Protein AF-A0A0C3NDZ6-F1 (afdb_monomer_lite)

Sequence (268 aa):
MSGFLKIDSAYNHGHWLLVDGVEVQLLECISQKIALGDYGNWDHDNERFRRDGNIFEDIPSLPDQLGIDTENSAHRPVERMISDVNGTDDVVKTFTGLSTIPALVLRRPIGLSLPNSLQLVQLLKTLSTRLADKYLVTTIVLCSAFSTTDSSSERAEKNKPAESRPSGTQSPSTKSRNIAVLYGIAQPQVWRRDTADNERKESFEEIREQFHALLNSVRFPGNHSTAGKSGAEAKKFFSDVFGVEYLRSYVRPPWLLECLTCLPRIEH

Radius of gyration: 27.07 Å; chains: 1; bounding box: 65×47×91 Å

Organism: NCBI:txid870435

pLDDT: mean 81.51, std 15.26, range [37.41, 97.88]

Secondary structure (DSSP, 8-state):
---EEEP--TT--PEEEEETTEEEEEEE-SSS---TTEEEEEETTTTEEEEEEETTTSGGGS-GGG---TT-GGGSPEEE-EE-TT--SSEEE-EESSTTSPPEEEES-EEEE----HHHHHHHHHHTTTSTT-EEEEEEEEESEEEE--TTGGGTGGG-------------------EEEEEEEEEEGGG--S-S-HHHHHHHHHHHHHHHHHHHHHH-TT-TTTTHHHHHHHHHHHHHHH-HHHHHHH--SHHHHHHHHTS-----

Foldseek 3Di:
DCQWDFDPLVVQQWWWWQWQHHIDTWHWPPDDPDDAQFKADQDNVVRDGDTPGGLLVCPVVDDCVLVQDSPDPLFFWDKIQIAHPVRDQQWHWTDTPDPVFFIKIFGRKIKTFGHPDPSVVSSCLSCQVVRAPMKGFGMWIWGLDMDTPPPPPVPPPPDDDDDDDDDDDDDDPDPRDTDTTIIGITDRPSNYPCPCVVVVVVVVVVLVQLVVLCVVCLPPVDPPPPSPVSNVVSLVVCCVPPNPVRVVVPDPDPVVVVSNVPDPPPDD

Structure (mmCIF, N/CA/C/O backbone):
data_AF-A0A0C3NDZ6-F1
#
_entry.id   AF-A0A0C3NDZ6-F1
#
loop_
_atom_site.group_PDB
_atom_site.id
_atom_site.type_symbol
_atom_site.label_atom_id
_atom_site.label_alt_id
_atom_site.label_comp_id
_atom_site.label_asym_id
_atom_site.label_entity_id
_atom_site.label_seq_id
_atom_site.pdbx_PDB_ins_code
_atom_site.Cartn_x
_atom_site.Cartn_y
_atom_site.Cartn_z
_atom_site.occupancy
_atom_site.B_iso_or_equiv
_atom_site.auth_seq_id
_atom_site.auth_comp_id
_atom_site.auth_asym_id
_atom_site.auth_atom_id
_atom_site.pdbx_PDB_model_num
ATOM 1 N N . MET A 1 1 ? -2.225 10.157 7.426 1.00 37.41 1 MET A N 1
ATOM 2 C CA . MET A 1 1 ? -2.743 8.826 7.817 1.00 37.41 1 MET A CA 1
ATOM 3 C C . MET A 1 1 ? -1.805 7.763 7.261 1.00 37.41 1 MET A C 1
ATOM 5 O O . MET A 1 1 ? -1.949 7.373 6.114 1.00 37.41 1 MET A O 1
ATOM 9 N N . SER A 1 2 ? -0.813 7.350 8.049 1.00 43.97 2 SER A N 1
ATOM 10 C CA . SER A 1 2 ? 0.179 6.320 7.707 1.00 43.97 2 SER A CA 1
ATOM 11 C C . SER A 1 2 ? -0.152 5.020 8.453 1.00 43.97 2 SER A C 1
ATOM 13 O O . SER A 1 2 ? 0.568 4.594 9.350 1.00 43.97 2 SER A O 1
ATOM 15 N N . GLY A 1 3 ? -1.313 4.435 8.143 1.00 53.00 3 GLY A N 1
ATOM 16 C CA . GLY A 1 3 ? -1.814 3.216 8.795 1.00 53.00 3 GLY A CA 1
ATOM 17 C C . GLY A 1 3 ? -1.292 1.908 8.191 1.00 53.00 3 GLY A C 1
ATOM 18 O O . GLY A 1 3 ? -1.809 0.844 8.508 1.00 53.00 3 GLY A O 1
ATOM 19 N N . PHE A 1 4 ? -0.312 1.971 7.296 1.00 59.22 4 PHE A N 1
ATOM 20 C CA . PHE A 1 4 ? 0.281 0.806 6.653 1.00 59.22 4 PHE A CA 1
ATOM 21 C C . PHE A 1 4 ? 1.689 0.629 7.202 1.00 59.22 4 PHE A C 1
ATOM 23 O O . PHE A 1 4 ? 2.503 1.542 7.070 1.00 59.22 4 PHE A O 1
ATOM 30 N N . LEU A 1 5 ? 1.979 -0.519 7.823 1.00 54.47 5 LEU A N 1
ATOM 31 C CA . LEU A 1 5 ? 3.376 -0.857 8.066 1.00 54.47 5 LEU A CA 1
ATOM 32 C C . LEU A 1 5 ? 3.983 -1.297 6.740 1.00 54.47 5 LEU A C 1
ATOM 34 O O . LEU A 1 5 ? 3.459 -2.187 6.059 1.00 54.47 5 LEU A O 1
ATOM 38 N N . LYS A 1 6 ? 5.061 -0.610 6.379 1.00 67.19 6 LYS A N 1
ATOM 39 C CA . LYS A 1 6 ? 5.914 -0.971 5.258 1.00 67.19 6 LYS A CA 1
ATOM 40 C C . LYS A 1 6 ? 6.700 -2.216 5.666 1.00 67.19 6 LYS A C 1
ATOM 42 O O . LYS A 1 6 ? 7.043 -2.370 6.835 1.00 67.19 6 LYS A O 1
ATOM 47 N N . ILE A 1 7 ? 6.919 -3.127 4.726 1.00 68.38 7 ILE A N 1
ATOM 48 C CA . ILE A 1 7 ? 7.800 -4.265 4.979 1.00 68.38 7 ILE A CA 1
ATOM 49 C C . ILE A 1 7 ? 9.224 -3.732 5.006 1.00 68.38 7 ILE A C 1
ATOM 51 O O . ILE A 1 7 ? 9.712 -3.247 3.986 1.00 68.38 7 ILE A O 1
ATOM 55 N N . ASP A 1 8 ? 9.881 -3.863 6.150 1.00 62.91 8 ASP A N 1
ATOM 56 C CA . ASP A 1 8 ? 11.330 -3.751 6.227 1.00 62.91 8 ASP A CA 1
ATOM 57 C C . ASP A 1 8 ? 11.905 -5.044 5.628 1.00 62.91 8 ASP A C 1
ATOM 59 O O . ASP A 1 8 ? 12.058 -6.057 6.312 1.00 62.91 8 ASP A O 1
ATOM 63 N N . SER A 1 9 ? 12.133 -5.066 4.307 1.00 63.16 9 SER A N 1
ATOM 64 C CA . SER A 1 9 ? 12.909 -6.154 3.699 1.00 63.16 9 SER A CA 1
ATOM 65 C C . SER A 1 9 ? 14.318 -6.065 4.277 1.00 63.16 9 SER A C 1
ATOM 67 O O . SER A 1 9 ? 15.011 -5.063 4.091 1.00 63.16 9 SER A O 1
ATOM 69 N N . ALA A 1 10 ? 14.742 -7.124 4.969 1.00 59.47 10 ALA A N 1
ATOM 70 C CA . ALA A 1 10 ? 16.073 -7.228 5.562 1.00 59.47 10 ALA A CA 1
ATOM 71 C C . ALA A 1 10 ? 17.206 -7.067 4.529 1.00 59.47 10 ALA A C 1
ATOM 73 O O . ALA A 1 10 ? 18.344 -6.787 4.903 1.00 59.47 10 ALA A O 1
ATOM 74 N N . TYR A 1 11 ? 16.897 -7.205 3.238 1.00 63.06 11 TYR A N 1
ATOM 75 C CA . TYR A 1 11 ? 17.878 -7.239 2.164 1.00 63.06 11 TYR A CA 1
ATOM 76 C C . TYR A 1 11 ? 17.773 -6.082 1.167 1.00 63.06 11 TYR A C 1
ATOM 78 O O . TYR A 1 11 ? 18.459 -6.097 0.150 1.00 63.06 11 TYR A O 1
ATOM 86 N N . ASN A 1 12 ? 17.007 -5.020 1.458 1.00 65.62 12 ASN A N 1
ATOM 87 C CA . ASN A 1 12 ? 16.991 -3.787 0.652 1.00 65.62 12 ASN A CA 1
ATOM 88 C C . ASN A 1 12 ? 16.814 -4.023 -0.867 1.00 65.62 12 ASN A C 1
ATOM 90 O O . ASN A 1 12 ? 17.280 -3.221 -1.679 1.00 65.62 12 ASN A O 1
ATOM 94 N N . HIS A 1 13 ? 16.111 -5.087 -1.270 1.00 82.12 13 HIS A N 1
ATOM 95 C CA . HIS A 1 13 ? 15.927 -5.449 -2.681 1.00 82.12 13 HIS A CA 1
ATOM 96 C C . HIS A 1 13 ? 14.869 -4.609 -3.416 1.00 82.12 13 HIS A C 1
ATOM 98 O O . HIS A 1 13 ? 14.402 -4.965 -4.494 1.00 82.12 13 HIS A O 1
ATOM 104 N N . GLY A 1 14 ? 14.478 -3.479 -2.832 1.00 91.00 14 GLY A N 1
ATOM 105 C CA . GLY A 1 14 ? 13.500 -2.577 -3.413 1.00 91.00 14 GLY A CA 1
ATOM 106 C C . GLY A 1 14 ? 14.114 -1.505 -4.310 1.00 91.00 14 GLY A C 1
ATOM 107 O O . GLY A 1 14 ? 15.206 -0.990 -4.064 1.00 91.00 14 GLY A O 1
ATOM 108 N N . HIS A 1 15 ? 13.334 -1.120 -5.309 1.00 93.62 15 HIS A N 1
ATOM 109 C CA . HIS A 1 15 ? 13.543 0.039 -6.155 1.00 93.62 15 HIS A CA 1
ATOM 110 C C . HIS A 1 15 ? 12.852 1.242 -5.539 1.00 93.62 15 HIS A C 1
ATOM 112 O O . HIS A 1 15 ? 11.651 1.216 -5.264 1.00 93.62 15 HIS A O 1
ATOM 118 N N . TRP A 1 16 ? 13.602 2.308 -5.342 1.00 94.25 16 TRP A N 1
ATOM 119 C CA . TRP A 1 16 ? 13.069 3.553 -4.837 1.00 94.25 16 TRP A CA 1
ATOM 120 C C . TRP A 1 16 ? 12.749 4.515 -5.981 1.00 94.25 16 TRP A C 1
ATOM 122 O O . TRP A 1 16 ? 13.472 4.589 -6.983 1.00 94.25 16 TRP A O 1
ATOM 132 N N . LEU A 1 17 ? 11.637 5.231 -5.827 1.00 95.38 17 LEU A N 1
ATOM 133 C CA . LEU A 1 17 ? 11.140 6.252 -6.748 1.00 95.38 17 LEU A CA 1
ATOM 134 C C . LEU A 1 17 ? 10.201 7.219 -6.019 1.00 95.38 17 LEU A C 1
ATOM 136 O O . LEU A 1 17 ? 9.820 6.971 -4.873 1.00 95.38 17 LEU A O 1
ATOM 140 N N . LEU A 1 18 ? 9.814 8.312 -6.678 1.00 95.88 18 LEU A N 1
ATOM 141 C CA . LEU A 1 18 ? 8.835 9.251 -6.141 1.00 95.88 18 LEU A CA 1
ATOM 142 C C . LEU A 1 18 ? 7.430 8.898 -6.653 1.00 95.88 18 LEU A C 1
ATOM 144 O O . LEU A 1 18 ? 7.199 8.835 -7.860 1.00 95.88 18 LEU A O 1
ATOM 148 N N . VAL A 1 19 ? 6.489 8.692 -5.732 1.00 95.56 19 VAL A N 1
ATOM 149 C CA . VAL A 1 19 ? 5.049 8.563 -6.000 1.00 95.56 19 VAL A CA 1
ATOM 150 C C . VAL A 1 19 ? 4.375 9.830 -5.491 1.00 95.56 19 VAL A C 1
ATOM 152 O O . VAL A 1 19 ? 4.388 10.089 -4.289 1.00 95.56 19 VAL A O 1
ATOM 155 N N . ASP A 1 20 ? 3.827 10.644 -6.391 1.00 95.81 20 ASP A N 1
ATOM 156 C CA . ASP A 1 20 ? 3.308 11.987 -6.082 1.00 95.81 20 ASP A CA 1
ATOM 157 C C . ASP A 1 20 ? 4.325 12.861 -5.310 1.00 95.81 20 ASP A C 1
ATOM 159 O O . ASP A 1 20 ? 3.979 13.588 -4.379 1.00 95.81 20 ASP A O 1
ATOM 163 N N . GLY A 1 21 ? 5.611 12.754 -5.662 1.00 94.62 21 GLY A N 1
ATOM 164 C CA . GLY A 1 21 ? 6.701 13.477 -4.993 1.00 94.62 21 GLY A CA 1
ATOM 165 C C . GLY A 1 21 ? 7.147 12.885 -3.650 1.00 94.62 21 GLY A C 1
ATOM 166 O O . GLY A 1 21 ? 8.061 13.424 -3.030 1.00 94.62 21 GLY A O 1
ATOM 167 N N . VAL A 1 22 ? 6.546 11.780 -3.198 1.00 94.62 22 VAL A N 1
ATOM 168 C CA . VAL A 1 22 ? 6.932 11.078 -1.966 1.00 94.62 22 VAL A CA 1
ATOM 169 C C . VAL A 1 22 ? 7.813 9.885 -2.301 1.00 94.62 22 VAL A C 1
ATOM 171 O O . VAL A 1 22 ? 7.452 9.053 -3.127 1.00 94.62 22 VAL A O 1
ATOM 174 N N . GLU A 1 23 ? 8.952 9.768 -1.630 1.00 94.00 23 GLU A N 1
ATOM 175 C CA . GLU A 1 23 ? 9.864 8.641 -1.798 1.00 94.00 23 GLU A CA 1
ATOM 176 C C . GLU A 1 23 ? 9.247 7.330 -1.280 1.00 94.00 23 GLU A C 1
ATOM 178 O O . GLU A 1 23 ? 8.901 7.184 -0.104 1.00 94.00 23 GLU A O 1
ATOM 183 N N . VAL A 1 24 ? 9.102 6.353 -2.175 1.00 93.50 24 VAL A N 1
ATOM 184 C CA . VAL A 1 24 ? 8.530 5.035 -1.889 1.00 93.50 24 VAL A CA 1
ATOM 185 C C . VAL A 1 24 ? 9.468 3.955 -2.412 1.00 93.50 24 VAL A C 1
ATOM 187 O O . VAL A 1 24 ? 10.045 4.074 -3.488 1.00 93.50 24 VAL A O 1
ATOM 190 N N . GLN A 1 25 ? 9.586 2.876 -1.640 1.00 94.06 25 GLN A N 1
ATOM 191 C CA . GLN A 1 25 ? 10.306 1.673 -2.043 1.00 94.06 25 GLN A CA 1
ATOM 192 C C . GLN A 1 25 ? 9.291 0.669 -2.577 1.00 94.06 25 GLN A C 1
ATOM 194 O O . GLN A 1 25 ? 8.300 0.388 -1.897 1.00 94.06 25 GLN A O 1
ATOM 199 N N . LEU A 1 26 ? 9.538 0.143 -3.770 1.00 94.75 26 LEU A N 1
ATOM 200 C CA . LEU A 1 26 ? 8.693 -0.824 -4.459 1.00 94.75 26 LEU A CA 1
ATOM 201 C C . LEU A 1 26 ? 9.512 -2.055 -4.855 1.00 94.75 26 LEU A C 1
ATOM 203 O O . LEU A 1 26 ? 10.720 -1.982 -5.057 1.00 94.75 26 LEU A O 1
ATOM 207 N N . LEU A 1 27 ? 8.845 -3.193 -4.962 1.00 93.88 27 LEU A N 1
ATOM 208 C CA . LEU A 1 27 ? 9.431 -4.493 -5.270 1.00 93.88 27 LEU A CA 1
ATOM 209 C C . LEU A 1 27 ? 9.274 -4.813 -6.756 1.00 93.88 27 LEU A C 1
ATOM 211 O O . LEU A 1 27 ? 8.289 -4.405 -7.366 1.00 93.88 27 LEU A O 1
ATOM 215 N N . GLU A 1 28 ? 10.211 -5.562 -7.334 1.00 93.38 28 GLU A N 1
ATOM 216 C CA . GLU A 1 28 ? 10.164 -5.961 -8.744 1.00 93.38 28 GLU A CA 1
ATOM 217 C C . GLU A 1 28 ? 9.223 -7.154 -8.999 1.00 93.38 28 GLU A C 1
ATOM 219 O O . GLU A 1 28 ? 9.217 -8.154 -8.275 1.00 93.38 28 GLU A O 1
ATOM 224 N N . CYS A 1 29 ? 8.435 -7.082 -10.075 1.00 91.19 29 CYS A N 1
ATOM 225 C CA . CYS A 1 29 ? 7.564 -8.153 -10.561 1.00 91.19 29 CYS A CA 1
ATOM 226 C C . CYS A 1 29 ? 8.361 -9.220 -11.342 1.00 91.19 29 CYS A C 1
ATOM 228 O O . CYS A 1 29 ? 8.288 -9.289 -12.566 1.00 91.19 29 CYS A O 1
ATOM 230 N N . ILE A 1 30 ? 9.112 -10.084 -10.653 1.00 79.12 30 ILE A N 1
ATOM 231 C CA . ILE A 1 30 ? 10.076 -10.994 -11.312 1.00 79.12 30 ILE A CA 1
ATOM 232 C C . ILE A 1 30 ? 9.409 -12.175 -12.054 1.00 79.12 30 ILE A C 1
ATOM 234 O O . ILE A 1 30 ? 9.983 -12.722 -12.994 1.00 79.12 30 ILE A O 1
ATOM 238 N N . SER A 1 31 ? 8.216 -12.630 -11.648 1.00 72.12 31 SER A N 1
ATOM 239 C CA . SER A 1 31 ? 7.661 -13.890 -12.198 1.00 72.12 31 SER A CA 1
ATOM 240 C C . SER A 1 31 ? 6.144 -14.063 -12.159 1.00 72.12 31 SER A C 1
ATOM 242 O O . SER A 1 31 ? 5.608 -14.868 -12.923 1.00 72.12 31 SER A O 1
ATOM 244 N N . GLN A 1 32 ? 5.428 -13.323 -11.312 1.00 80.00 32 GLN A N 1
ATOM 245 C CA . GLN A 1 32 ? 3.982 -13.464 -11.168 1.00 80.00 32 GLN A CA 1
ATOM 246 C C . GLN A 1 32 ? 3.262 -12.241 -11.734 1.00 80.00 32 GLN A C 1
ATOM 248 O O . GLN A 1 32 ? 3.736 -11.112 -11.623 1.00 80.00 32 GLN A O 1
ATOM 253 N N . LYS A 1 33 ? 2.091 -12.470 -12.337 1.00 91.06 33 LYS A N 1
ATOM 254 C CA . LYS A 1 33 ? 1.165 -11.389 -12.684 1.00 91.06 33 LYS A CA 1
ATOM 255 C C . LYS A 1 33 ? 0.571 -10.850 -11.387 1.00 91.06 33 LYS A C 1
ATOM 257 O O . LYS A 1 33 ? -0.432 -11.377 -10.920 1.00 91.06 33 LYS A O 1
ATOM 262 N N . ILE A 1 34 ? 1.241 -9.861 -10.809 1.00 95.25 34 ILE A N 1
ATOM 263 C CA . ILE A 1 34 ? 0.751 -9.124 -9.652 1.00 95.25 34 ILE A CA 1
ATOM 264 C C . ILE A 1 34 ? -0.216 -8.046 -10.133 1.00 95.25 34 ILE A C 1
ATOM 266 O O . ILE A 1 34 ? 0.089 -7.287 -11.057 1.00 95.25 34 ILE A O 1
ATOM 270 N N . ALA A 1 35 ? -1.384 -7.997 -9.510 1.00 96.44 35 ALA A N 1
ATOM 271 C CA . ALA A 1 35 ? -2.407 -6.996 -9.737 1.00 96.44 35 ALA A CA 1
ATOM 272 C C . ALA A 1 35 ? -2.654 -6.174 -8.468 1.00 96.44 35 ALA A C 1
ATOM 274 O O . ALA A 1 35 ? -2.415 -6.608 -7.341 1.00 96.44 35 ALA A O 1
ATOM 275 N N . LEU A 1 36 ? -3.163 -4.959 -8.661 1.00 96.75 36 LEU A N 1
ATOM 276 C CA . LEU A 1 36 ? -3.591 -4.118 -7.554 1.00 96.75 36 LEU A CA 1
ATOM 277 C C . LEU A 1 36 ? -4.721 -4.812 -6.776 1.00 96.75 36 LEU A C 1
ATOM 279 O O . LEU A 1 36 ? -5.661 -5.332 -7.377 1.00 96.75 36 LEU A O 1
ATOM 283 N N . GLY A 1 37 ? -4.634 -4.806 -5.447 1.00 97.06 37 GLY A N 1
ATOM 284 C CA . GLY A 1 37 ? -5.597 -5.489 -4.583 1.00 97.06 37 GLY A CA 1
ATOM 285 C C . GLY A 1 37 ? -5.332 -6.984 -4.383 1.00 97.06 37 GLY A C 1
ATOM 286 O O . GLY A 1 37 ? -6.069 -7.618 -3.627 1.00 97.06 37 GLY A O 1
ATOM 287 N N . ASP A 1 38 ? -4.295 -7.554 -5.006 1.00 97.88 38 ASP A N 1
ATOM 288 C CA . ASP A 1 38 ? -3.873 -8.920 -4.695 1.00 97.88 38 ASP A CA 1
ATOM 289 C C . ASP A 1 38 ? -3.473 -9.022 -3.222 1.00 97.88 38 ASP A C 1
ATOM 291 O O . ASP A 1 38 ? -2.789 -8.145 -2.692 1.00 97.88 38 ASP A O 1
ATOM 295 N N . TYR A 1 39 ? -3.865 -10.105 -2.560 1.00 97.81 39 TYR A N 1
ATOM 296 C CA . TYR A 1 39 ? -3.429 -10.416 -1.204 1.00 97.81 39 TYR A CA 1
ATOM 297 C C . TYR A 1 39 ? -2.768 -11.789 -1.140 1.00 97.81 39 TYR A C 1
ATOM 299 O O . TYR A 1 39 ? -2.969 -12.640 -2.010 1.00 97.81 39 TYR A O 1
ATOM 307 N N . GLY A 1 40 ? -1.949 -12.002 -0.115 1.00 96.75 40 GLY A N 1
ATOM 308 C CA . GLY A 1 40 ? -1.158 -13.218 -0.010 1.00 96.75 40 GLY A CA 1
ATOM 309 C C . GLY A 1 40 ? -0.166 -13.217 1.141 1.00 96.75 40 GLY A C 1
ATOM 310 O O . GLY A 1 40 ? -0.234 -12.380 2.042 1.00 96.75 40 GLY A O 1
ATOM 311 N N . ASN A 1 41 ? 0.762 -14.168 1.105 1.00 95.62 41 ASN A N 1
ATOM 312 C CA . ASN A 1 41 ? 1.810 -14.311 2.117 1.00 95.62 41 ASN A CA 1
ATOM 313 C C . ASN A 1 41 ? 3.137 -13.788 1.575 1.00 95.62 41 ASN A C 1
ATOM 315 O O . ASN A 1 41 ? 3.449 -13.975 0.397 1.00 95.62 41 ASN A O 1
ATOM 319 N N . TRP A 1 42 ? 3.933 -13.171 2.443 1.00 93.56 42 TRP A N 1
ATOM 320 C CA . TRP A 1 42 ? 5.317 -12.848 2.130 1.00 93.56 42 TRP A CA 1
ATOM 321 C C . TRP A 1 42 ? 6.215 -14.015 2.537 1.00 93.56 42 TRP A C 1
ATOM 323 O O . TRP A 1 42 ? 6.239 -14.420 3.697 1.00 93.56 42 TRP A O 1
ATOM 333 N N . ASP A 1 43 ? 6.921 -14.583 1.568 1.00 92.38 43 ASP A N 1
ATOM 334 C CA . ASP A 1 43 ? 7.944 -15.595 1.796 1.00 92.38 43 ASP A CA 1
ATOM 335 C C . ASP A 1 43 ? 9.262 -14.887 2.122 1.00 92.38 43 ASP A C 1
ATOM 337 O O . ASP A 1 43 ? 9.898 -14.332 1.227 1.00 92.38 43 ASP A O 1
ATOM 341 N N . HIS A 1 44 ? 9.640 -14.867 3.402 1.00 89.12 44 HIS A N 1
ATOM 342 C CA . HIS A 1 44 ? 10.850 -14.189 3.874 1.00 89.12 44 HIS A CA 1
ATOM 343 C C . HIS A 1 44 ? 12.145 -14.860 3.402 1.00 89.12 44 HIS A C 1
ATOM 345 O O . HIS A 1 44 ? 13.143 -14.163 3.252 1.00 89.12 44 HIS A O 1
ATOM 351 N N . ASP A 1 45 ? 12.128 -16.168 3.132 1.00 89.69 45 ASP A N 1
ATOM 352 C CA . ASP A 1 45 ? 13.325 -16.908 2.716 1.00 89.69 45 ASP A CA 1
ATOM 353 C C . ASP A 1 45 ? 13.672 -16.625 1.251 1.00 89.69 45 ASP A C 1
ATOM 355 O O . ASP A 1 45 ? 14.840 -16.580 0.870 1.00 89.69 45 ASP A O 1
ATOM 359 N N . ASN A 1 46 ? 12.643 -16.435 0.418 1.00 87.88 46 ASN A N 1
ATOM 360 C CA . ASN A 1 46 ? 12.800 -16.182 -1.016 1.00 87.88 46 ASN A CA 1
ATOM 361 C C . ASN A 1 46 ? 12.517 -14.732 -1.423 1.00 87.88 46 ASN A C 1
ATOM 363 O O . ASN A 1 46 ? 12.599 -14.423 -2.612 1.00 87.88 46 ASN A O 1
ATOM 367 N N . GLU A 1 47 ? 12.119 -13.886 -0.470 1.00 88.19 47 GLU A N 1
ATOM 368 C CA . GLU A 1 47 ? 11.666 -12.504 -0.668 1.00 88.19 47 GLU A CA 1
ATOM 369 C C . GLU A 1 47 ? 10.640 -12.359 -1.789 1.00 88.19 47 GLU A C 1
ATOM 371 O O . GLU A 1 47 ? 10.754 -11.540 -2.706 1.00 88.19 47 GLU A O 1
ATOM 376 N N . ARG A 1 48 ? 9.621 -13.216 -1.739 1.00 91.25 48 ARG A N 1
ATOM 377 C CA . ARG A 1 48 ? 8.584 -13.274 -2.767 1.00 91.25 48 ARG A CA 1
ATOM 378 C C . ARG A 1 48 ? 7.207 -13.189 -2.155 1.00 91.25 48 ARG A C 1
ATOM 380 O O . ARG A 1 48 ? 6.850 -13.932 -1.245 1.00 91.25 48 ARG A O 1
ATOM 387 N N . PHE A 1 49 ? 6.391 -12.332 -2.745 1.00 93.69 49 PHE A N 1
ATOM 388 C CA . PHE A 1 49 ? 4.967 -12.323 -2.485 1.00 93.69 49 PHE A CA 1
ATOM 389 C C . PHE A 1 49 ? 4.305 -13.518 -3.183 1.00 93.69 49 PHE A C 1
ATOM 391 O O . PHE A 1 49 ? 4.429 -13.685 -4.397 1.00 93.69 49 PHE A O 1
ATOM 398 N N . ARG A 1 50 ? 3.602 -14.351 -2.414 1.00 95.19 50 ARG A N 1
ATOM 399 C CA . ARG A 1 50 ? 2.803 -15.475 -2.912 1.00 95.19 50 ARG A CA 1
ATOM 400 C C . ARG A 1 50 ? 1.330 -15.081 -2.882 1.00 95.19 50 ARG A C 1
ATOM 402 O O . ARG A 1 50 ? 0.744 -15.017 -1.804 1.00 95.19 50 ARG A O 1
ATOM 409 N N . ARG A 1 51 ? 0.753 -14.811 -4.057 1.00 96.12 51 ARG A N 1
ATOM 410 C CA . ARG A 1 51 ? -0.666 -14.441 -4.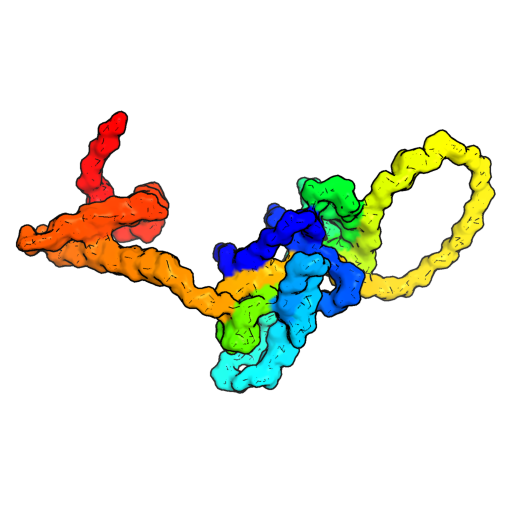212 1.00 96.12 51 ARG A CA 1
ATOM 411 C C . ARG A 1 51 ? -1.591 -15.586 -3.783 1.00 96.12 51 ARG A C 1
ATOM 413 O O . ARG A 1 51 ? -1.500 -16.676 -4.345 1.00 96.12 51 ARG A O 1
ATOM 420 N N . ASP A 1 52 ? -2.529 -15.279 -2.893 1.00 97.00 52 ASP A N 1
ATOM 421 C CA . ASP A 1 52 ? -3.622 -16.166 -2.475 1.00 97.00 52 ASP A CA 1
ATOM 422 C C . ASP A 1 52 ? -4.956 -15.782 -3.148 1.00 97.00 52 ASP A C 1
ATOM 424 O O . ASP A 1 52 ? -5.774 -16.653 -3.433 1.00 97.00 52 ASP A O 1
ATOM 428 N N . GLY A 1 53 ? -5.169 -14.495 -3.446 1.00 96.75 53 GLY A N 1
ATOM 429 C CA . GLY A 1 53 ? -6.396 -13.992 -4.073 1.00 96.75 53 GLY A CA 1
ATOM 430 C C . GLY A 1 53 ? -6.335 -12.494 -4.373 1.00 96.75 53 GLY A C 1
ATOM 431 O O . GLY A 1 53 ? -5.255 -11.902 -4.347 1.00 96.75 53 GLY A O 1
ATOM 432 N N . ASN A 1 54 ? -7.485 -11.880 -4.661 1.00 97.38 54 ASN A N 1
ATOM 433 C CA . ASN A 1 54 ? -7.615 -10.439 -4.883 1.00 97.38 54 ASN A CA 1
ATOM 434 C C . ASN A 1 54 ? -8.875 -9.894 -4.198 1.00 97.38 54 ASN A C 1
ATOM 436 O O . ASN A 1 54 ? -9.955 -10.468 -4.327 1.00 97.38 54 ASN A O 1
ATOM 440 N N . ILE A 1 55 ? -8.754 -8.767 -3.488 1.00 96.25 55 ILE A N 1
ATOM 441 C CA . ILE A 1 55 ? -9.871 -8.207 -2.711 1.00 96.25 55 ILE A CA 1
ATOM 442 C C . ILE A 1 55 ? -11.072 -7.814 -3.579 1.00 96.25 55 ILE A C 1
ATOM 444 O O . ILE A 1 55 ? -12.190 -7.813 -3.077 1.00 96.25 55 ILE A O 1
ATOM 448 N N . PHE A 1 56 ? -10.856 -7.483 -4.856 1.00 93.88 56 PHE A N 1
ATOM 449 C CA . PHE A 1 56 ? -11.919 -7.125 -5.795 1.00 93.88 56 PHE A CA 1
ATOM 450 C C . PHE A 1 56 ? -12.625 -8.364 -6.358 1.00 93.88 56 PHE A C 1
ATOM 452 O O . PHE A 1 56 ? -13.828 -8.323 -6.600 1.00 93.88 56 PHE A O 1
ATOM 459 N N . GLU A 1 57 ? -11.900 -9.478 -6.506 1.00 94.56 57 GLU A N 1
ATOM 460 C CA . GLU A 1 57 ? -12.465 -10.784 -6.886 1.00 94.56 57 GLU A CA 1
ATOM 461 C C . GLU A 1 57 ? -13.310 -11.384 -5.752 1.00 94.56 57 GLU A C 1
ATOM 463 O O . GLU A 1 57 ? -14.242 -12.141 -6.012 1.00 94.56 57 GLU A O 1
ATOM 468 N N . ASP A 1 58 ? -13.023 -11.011 -4.501 1.00 94.00 58 ASP A N 1
ATOM 469 C CA . ASP A 1 58 ? -13.763 -11.472 -3.327 1.00 94.00 58 ASP A CA 1
ATOM 470 C C . ASP A 1 58 ? -15.067 -10.700 -3.069 1.00 94.00 58 ASP A C 1
ATOM 472 O O . ASP A 1 58 ? -15.918 -11.214 -2.338 1.00 94.00 58 ASP A O 1
ATOM 476 N N . ILE A 1 59 ? -15.269 -9.506 -3.648 1.00 90.62 59 ILE A N 1
ATOM 477 C CA . ILE A 1 59 ? -16.471 -8.684 -3.385 1.00 90.62 59 ILE A CA 1
ATOM 478 C C . ILE A 1 59 ? -17.773 -9.440 -3.694 1.00 90.62 59 ILE A C 1
ATOM 480 O O . ILE A 1 59 ? -18.647 -9.441 -2.828 1.00 90.62 59 ILE A O 1
ATOM 484 N N . PRO A 1 60 ? -17.918 -10.149 -4.833 1.00 89.69 60 PRO A N 1
ATOM 485 C CA . PRO A 1 60 ? -19.135 -10.908 -5.132 1.00 89.69 60 PRO A CA 1
ATOM 486 C C . PRO A 1 60 ? -19.438 -12.042 -4.139 1.00 89.69 60 PRO A C 1
ATOM 488 O O . PRO A 1 60 ? -20.548 -12.561 -4.129 1.00 89.69 60 PRO A O 1
ATOM 491 N N . SER A 1 61 ? -18.461 -12.459 -3.321 1.00 88.31 61 SER A N 1
ATOM 492 C CA . SER A 1 61 ? -18.651 -13.479 -2.277 1.00 88.31 61 SER A CA 1
ATOM 493 C C . SER A 1 61 ? -19.147 -12.907 -0.944 1.00 88.31 61 SER A C 1
ATOM 495 O O . SER A 1 61 ? -19.435 -13.665 -0.015 1.00 88.31 61 SER A O 1
ATOM 497 N N . LEU A 1 62 ? -19.204 -11.578 -0.818 1.00 88.44 62 LEU A N 1
ATOM 498 C CA . LEU A 1 62 ? -19.614 -10.904 0.405 1.00 88.44 62 LEU A CA 1
ATOM 499 C C . LEU A 1 62 ? -21.145 -10.806 0.503 1.00 88.44 62 LEU A C 1
ATOM 501 O O . LEU A 1 62 ? -21.818 -10.687 -0.516 1.00 88.44 62 LEU A O 1
ATOM 505 N N . PRO A 1 63 ? -21.715 -10.821 1.722 1.00 85.69 63 PRO A N 1
ATOM 506 C CA . PRO A 1 63 ? -23.150 -10.627 1.904 1.00 85.69 63 PRO A CA 1
ATOM 507 C C . PRO A 1 63 ? -23.640 -9.286 1.334 1.00 85.69 63 PRO A C 1
ATOM 509 O O . PRO A 1 63 ? -23.109 -8.236 1.704 1.00 85.69 63 PRO A O 1
ATOM 512 N N . ASP A 1 64 ? -24.725 -9.307 0.551 1.00 83.50 64 ASP A N 1
ATOM 513 C CA . ASP A 1 64 ? -25.363 -8.110 -0.042 1.00 83.50 64 ASP A CA 1
ATOM 514 C C . ASP A 1 64 ? -25.701 -7.020 0.993 1.00 83.50 64 ASP A C 1
ATOM 516 O O . ASP A 1 64 ? -25.720 -5.824 0.702 1.00 83.50 64 ASP A O 1
ATOM 520 N N . GLN A 1 65 ? -25.927 -7.429 2.244 1.00 77.19 65 GLN A N 1
ATOM 521 C CA . GLN A 1 65 ? -26.258 -6.555 3.373 1.00 77.19 65 GLN A CA 1
ATOM 522 C C . GLN A 1 65 ? -25.157 -5.542 3.720 1.00 77.19 65 GLN A C 1
ATOM 524 O O . GLN A 1 65 ? -25.416 -4.581 4.441 1.00 77.19 65 GLN A O 1
ATOM 529 N N . LEU A 1 66 ? -23.934 -5.735 3.219 1.00 79.12 66 LEU A N 1
ATOM 530 C CA . LEU A 1 66 ? -22.832 -4.799 3.428 1.00 79.12 66 LEU A CA 1
ATOM 531 C C . LEU A 1 66 ? -22.944 -3.539 2.561 1.00 79.12 66 LEU A C 1
ATOM 533 O O . LEU A 1 66 ? -22.210 -2.584 2.809 1.00 79.12 66 LEU A O 1
ATOM 537 N N . GLY A 1 67 ? -23.843 -3.524 1.567 1.00 81.12 67 GLY A N 1
ATOM 538 C CA . GLY A 1 67 ? -24.080 -2.356 0.714 1.00 81.12 67 GLY A CA 1
ATOM 539 C C . GLY A 1 67 ? -22.849 -1.922 -0.087 1.00 81.12 67 GLY A C 1
ATOM 540 O O . GLY A 1 67 ? -22.706 -0.741 -0.401 1.00 81.12 67 GLY A O 1
ATOM 541 N N . ILE A 1 68 ? -21.934 -2.854 -0.372 1.00 81.38 68 ILE A N 1
ATOM 542 C CA . ILE A 1 68 ? -20.730 -2.589 -1.161 1.00 81.38 68 ILE A CA 1
ATOM 543 C C . ILE A 1 68 ? -21.118 -2.682 -2.635 1.00 81.38 68 ILE A C 1
ATOM 545 O O . ILE A 1 68 ? -21.316 -3.768 -3.169 1.00 81.38 68 ILE A O 1
ATOM 549 N N . ASP A 1 69 ? -21.243 -1.529 -3.280 1.00 80.88 69 ASP A N 1
ATOM 550 C CA . ASP A 1 69 ? -21.480 -1.441 -4.717 1.00 80.88 69 ASP A CA 1
ATOM 551 C C . ASP A 1 69 ? -20.157 -1.643 -5.477 1.00 80.88 69 ASP A C 1
ATOM 553 O O . ASP A 1 69 ? -19.249 -0.815 -5.398 1.00 80.88 69 ASP A O 1
ATOM 557 N N . THR A 1 70 ? -20.040 -2.750 -6.213 1.00 74.25 70 THR A N 1
ATOM 558 C CA . THR A 1 70 ? -18.859 -3.093 -7.023 1.00 74.25 70 THR A CA 1
ATOM 559 C C . THR A 1 70 ? -18.596 -2.112 -8.161 1.00 74.25 70 THR A C 1
ATOM 561 O O . THR A 1 70 ? -17.447 -1.951 -8.566 1.00 74.25 70 THR A O 1
ATOM 564 N N . GLU A 1 71 ? -19.632 -1.439 -8.666 1.00 84.00 71 GLU A N 1
ATOM 565 C CA . GLU A 1 71 ? -19.511 -0.439 -9.734 1.00 84.00 71 GLU A CA 1
ATOM 566 C C . GLU A 1 71 ? -19.148 0.949 -9.189 1.00 84.00 71 GLU A C 1
ATOM 568 O O . GLU A 1 71 ? -18.869 1.888 -9.948 1.00 84.00 71 GLU A O 1
ATOM 573 N N . ASN A 1 72 ? -19.097 1.088 -7.861 1.00 85.31 72 ASN A N 1
ATOM 574 C CA . ASN A 1 72 ? -18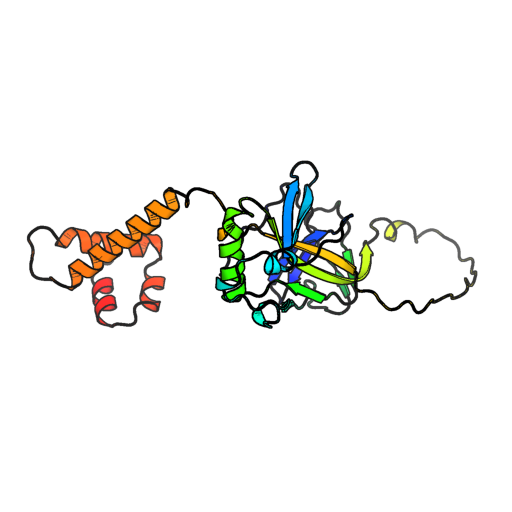.798 2.345 -7.212 1.00 85.31 72 ASN A CA 1
ATOM 575 C C . ASN A 1 72 ? -17.394 2.825 -7.585 1.00 85.31 72 ASN A C 1
ATOM 577 O O . ASN A 1 72 ? -16.376 2.164 -7.352 1.00 85.31 72 ASN A O 1
ATOM 581 N N . SER A 1 73 ? -17.322 4.056 -8.092 1.00 86.00 73 SER A N 1
ATOM 582 C CA . SER A 1 73 ? -16.059 4.720 -8.404 1.00 86.00 73 SER A CA 1
ATOM 583 C C . SER A 1 73 ? -15.102 4.802 -7.210 1.00 86.00 73 SER A C 1
ATOM 585 O O . SER A 1 73 ? -13.900 4.929 -7.415 1.00 86.00 73 SER A O 1
ATOM 587 N N . ALA A 1 74 ? -15.602 4.688 -5.974 1.00 87.06 74 ALA A N 1
ATOM 588 C CA . ALA A 1 74 ? -14.807 4.668 -4.747 1.00 87.06 74 ALA A CA 1
ATOM 589 C C . ALA A 1 74 ? -13.857 3.463 -4.619 1.00 87.06 74 ALA A C 1
ATOM 591 O O . ALA A 1 74 ? -12.972 3.502 -3.761 1.00 87.06 74 ALA A O 1
ATOM 592 N N . HIS A 1 75 ? -14.031 2.422 -5.442 1.00 86.81 75 HIS A N 1
ATOM 593 C CA . HIS A 1 75 ? -13.136 1.263 -5.533 1.00 86.81 75 HIS A CA 1
ATOM 594 C C . HIS A 1 75 ? -12.176 1.332 -6.721 1.00 86.81 75 HIS A C 1
ATOM 596 O O . HIS A 1 75 ? -11.290 0.483 -6.840 1.00 86.81 75 HIS A O 1
ATOM 602 N N . ARG A 1 76 ? -12.319 2.332 -7.600 1.00 92.56 76 ARG A N 1
ATOM 603 C CA . ARG A 1 76 ? -11.438 2.460 -8.758 1.00 92.56 76 ARG A CA 1
ATOM 604 C C . ARG A 1 76 ? -10.013 2.780 -8.303 1.00 92.56 76 ARG A C 1
ATOM 606 O O . ARG A 1 76 ? -9.836 3.570 -7.370 1.00 92.56 76 ARG A O 1
ATOM 613 N N . PRO A 1 77 ? -9.000 2.194 -8.962 1.00 95.69 77 PRO A N 1
ATOM 614 C CA . PRO A 1 77 ? -7.615 2.567 -8.732 1.00 95.69 77 PRO A CA 1
ATOM 615 C C . PRO A 1 77 ? -7.417 4.075 -8.898 1.00 95.69 77 PRO A C 1
ATOM 617 O O . PRO A 1 77 ? -7.969 4.684 -9.816 1.00 95.69 77 PRO A O 1
ATOM 620 N N . VAL A 1 78 ? -6.606 4.662 -8.024 1.00 96.50 78 VAL A N 1
ATOM 621 C CA . VAL A 1 78 ? -6.175 6.056 -8.138 1.00 96.50 78 VAL A CA 1
ATOM 622 C C . VAL A 1 78 ? -4.867 6.078 -8.907 1.00 96.50 78 VAL A C 1
ATOM 624 O O . VAL A 1 78 ? -3.894 5.448 -8.478 1.00 96.50 78 VAL A O 1
ATOM 627 N N . GLU A 1 79 ? -4.863 6.794 -10.027 1.00 97.12 79 GLU A N 1
ATOM 628 C CA . GLU A 1 79 ? -3.654 7.066 -10.796 1.00 97.12 79 GLU A CA 1
ATOM 629 C C . GLU A 1 79 ? -2.722 7.988 -10.005 1.00 97.12 79 GLU A C 1
ATOM 631 O O . GLU A 1 79 ? -3.163 8.930 -9.343 1.00 97.12 79 GLU A O 1
ATOM 636 N N . ARG A 1 80 ? -1.433 7.667 -10.032 1.00 96.62 80 ARG A N 1
ATOM 637 C CA . ARG A 1 80 ? -0.370 8.324 -9.279 1.00 96.62 80 ARG A CA 1
ATOM 638 C C . ARG A 1 80 ? 0.743 8.714 -10.226 1.00 96.62 80 ARG A C 1
ATOM 640 O O . ARG A 1 80 ? 1.126 7.928 -11.099 1.00 96.62 80 ARG A O 1
ATOM 647 N N . MET A 1 81 ? 1.291 9.900 -10.004 1.00 96.62 81 MET A N 1
ATOM 648 C CA . MET A 1 81 ? 2.445 10.372 -10.748 1.00 96.62 81 MET A CA 1
ATOM 649 C C . MET A 1 81 ? 3.684 9.616 -10.275 1.00 96.62 81 MET A C 1
ATOM 651 O O . MET A 1 81 ? 3.938 9.524 -9.073 1.00 96.62 81 MET A O 1
ATOM 655 N N . ILE A 1 82 ? 4.446 9.079 -11.225 1.00 96.88 82 ILE A N 1
ATOM 656 C CA . ILE A 1 82 ? 5.711 8.394 -10.968 1.00 96.88 82 ILE A CA 1
ATOM 657 C C . ILE A 1 82 ? 6.830 9.251 -11.539 1.00 96.88 82 ILE A C 1
ATOM 659 O O . ILE A 1 82 ? 6.826 9.541 -12.732 1.00 96.88 82 ILE A O 1
ATOM 663 N N . SER A 1 83 ? 7.784 9.636 -10.696 1.00 96.06 83 SER A N 1
ATOM 664 C CA . SER A 1 83 ? 8.943 10.424 -11.111 1.00 96.06 83 SER A CA 1
ATOM 665 C C . SER A 1 83 ? 10.236 9.934 -10.463 1.00 96.06 83 SER A C 1
ATOM 667 O O . SER A 1 83 ? 10.235 9.211 -9.460 1.00 96.06 83 SER A O 1
ATOM 669 N N . ASP A 1 84 ? 11.364 10.306 -11.065 1.00 93.50 84 ASP A N 1
ATOM 670 C CA . ASP A 1 84 ? 12.682 10.148 -10.454 1.00 93.50 84 ASP A CA 1
ATOM 671 C C . ASP A 1 84 ? 13.032 11.356 -9.565 1.00 93.50 84 ASP A C 1
ATOM 673 O O . ASP A 1 84 ? 12.270 12.319 -9.453 1.00 93.50 84 ASP A O 1
ATOM 677 N N . VAL A 1 85 ? 14.215 11.328 -8.946 1.00 89.25 85 VAL A N 1
ATOM 678 C CA . VAL A 1 85 ? 14.725 12.433 -8.110 1.00 89.25 85 VAL A CA 1
ATOM 679 C C . VAL A 1 85 ? 14.924 13.747 -8.878 1.00 89.25 85 VAL A C 1
ATOM 681 O O . VAL A 1 85 ? 14.999 14.805 -8.260 1.00 89.25 85 VAL A O 1
ATOM 684 N N . ASN A 1 86 ? 14.989 13.695 -10.213 1.00 90.56 86 ASN A N 1
ATOM 685 C CA . ASN A 1 86 ? 15.107 14.870 -11.075 1.00 90.56 86 ASN A CA 1
ATOM 686 C C . ASN A 1 86 ? 13.738 15.424 -11.506 1.00 90.56 86 ASN A C 1
ATOM 688 O O . ASN A 1 86 ? 13.686 16.451 -12.181 1.00 90.56 86 ASN A O 1
ATOM 692 N N . GLY A 1 87 ? 12.635 14.762 -11.136 1.00 86.44 87 GLY A N 1
ATOM 693 C CA . GLY A 1 87 ? 11.277 15.169 -11.494 1.00 86.44 87 GLY A CA 1
ATOM 694 C C . GLY A 1 87 ? 10.891 14.867 -12.943 1.00 86.44 87 GLY A C 1
ATOM 695 O O . GLY A 1 87 ? 9.940 15.459 -13.443 1.00 86.44 87 GLY A O 1
ATOM 696 N N . THR A 1 88 ? 11.613 13.977 -13.628 1.00 86.31 88 THR A N 1
ATOM 697 C CA . THR A 1 88 ? 11.252 13.534 -14.985 1.00 86.31 88 THR A CA 1
ATOM 698 C C . THR A 1 88 ? 10.149 12.473 -14.939 1.00 86.31 88 THR A C 1
ATOM 700 O O . THR A 1 88 ? 10.115 11.661 -14.015 1.00 86.31 88 THR A O 1
ATOM 703 N N . ASP A 1 89 ? 9.240 12.485 -15.919 1.00 86.06 89 ASP A N 1
ATOM 704 C CA . ASP A 1 89 ? 8.030 11.649 -15.956 1.00 86.06 89 ASP A CA 1
ATOM 705 C C . ASP A 1 89 ? 7.977 10.671 -17.151 1.00 86.06 89 ASP A C 1
ATOM 707 O O . ASP A 1 89 ? 7.457 9.566 -17.015 1.00 86.06 89 ASP A O 1
ATOM 711 N N . ASP A 1 90 ? 8.552 11.006 -18.314 1.00 92.31 90 ASP A N 1
ATOM 712 C CA . ASP A 1 90 ? 8.553 10.110 -19.491 1.00 92.31 90 ASP A CA 1
ATOM 713 C C . ASP A 1 90 ? 9.563 8.954 -19.360 1.00 92.31 90 ASP A C 1
ATOM 715 O O . ASP A 1 90 ? 9.315 7.845 -19.841 1.00 92.31 90 ASP A O 1
ATOM 719 N N . VAL A 1 91 ? 10.696 9.180 -18.687 1.00 94.50 91 VAL A N 1
ATOM 720 C CA . VAL A 1 91 ? 11.725 8.160 -18.436 1.00 94.50 91 VAL A CA 1
ATOM 721 C C . VAL A 1 91 ? 12.206 8.266 -16.997 1.00 94.50 91 VAL A C 1
ATOM 723 O O . VAL A 1 91 ? 12.966 9.163 -16.658 1.00 94.50 91 VAL A O 1
ATOM 726 N N . VAL A 1 92 ? 11.805 7.312 -16.162 1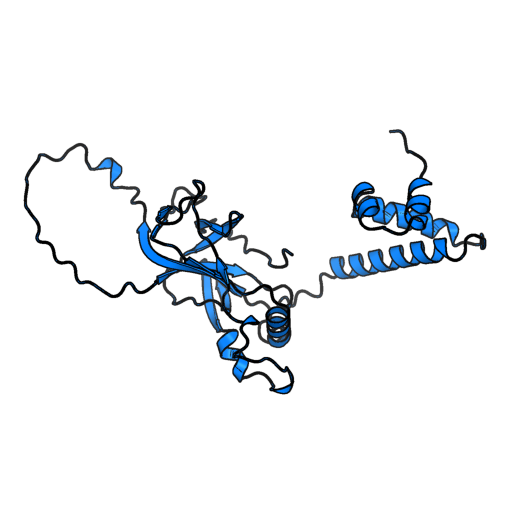.00 94.81 92 VAL A N 1
ATOM 727 C CA . VAL A 1 92 ? 12.122 7.305 -14.730 1.00 94.81 92 VAL A CA 1
ATOM 728 C C . VAL A 1 92 ? 13.185 6.262 -14.449 1.00 94.81 92 VAL A C 1
ATOM 730 O O . VAL A 1 92 ? 12.986 5.074 -14.711 1.00 94.81 92 VAL A O 1
ATOM 733 N N . LYS A 1 93 ? 14.311 6.690 -13.879 1.00 95.12 93 LYS A N 1
ATOM 734 C CA . LYS A 1 93 ? 15.335 5.777 -13.372 1.00 95.12 93 LYS A CA 1
ATOM 735 C C . LYS A 1 93 ? 15.103 5.526 -11.885 1.00 95.12 93 LYS A C 1
ATOM 737 O O . LYS A 1 93 ? 15.134 6.455 -11.084 1.00 95.12 93 LYS A O 1
ATOM 742 N N . THR A 1 94 ? 14.892 4.270 -11.511 1.00 94.06 94 THR A N 1
ATOM 743 C CA . THR A 1 94 ? 14.823 3.879 -10.098 1.00 94.06 94 THR A CA 1
ATOM 744 C C . THR A 1 94 ? 16.208 3.966 -9.471 1.00 94.06 94 THR A C 1
ATOM 746 O O . THR A 1 94 ? 17.197 3.701 -10.157 1.00 94.06 94 THR A O 1
ATOM 749 N N . PHE A 1 95 ? 16.291 4.193 -8.169 1.00 90.62 95 PHE A N 1
ATOM 750 C CA . PHE A 1 95 ? 17.532 3.992 -7.424 1.00 90.62 95 PHE A CA 1
ATOM 751 C C . PHE A 1 95 ? 17.415 2.789 -6.493 1.00 90.62 95 PHE A C 1
ATOM 753 O O . PHE A 1 95 ? 16.337 2.449 -6.011 1.00 90.62 95 PHE A O 1
ATOM 760 N N . THR A 1 96 ? 18.534 2.114 -6.270 1.00 88.31 96 THR A N 1
ATOM 761 C CA . THR A 1 96 ? 18.644 0.950 -5.392 1.00 88.31 96 THR A CA 1
ATOM 762 C C . THR A 1 96 ? 19.629 1.300 -4.283 1.00 88.31 96 THR A C 1
ATOM 764 O O . THR A 1 96 ? 20.657 1.930 -4.527 1.00 88.31 96 THR A O 1
ATOM 767 N N . GLY A 1 97 ? 19.311 0.931 -3.039 1.00 80.19 97 GLY A N 1
ATOM 768 C CA . GLY A 1 97 ? 20.217 1.175 -1.907 1.00 80.19 97 GLY A CA 1
ATOM 769 C C . GLY A 1 97 ? 21.481 0.305 -1.955 1.00 80.19 97 GLY A C 1
ATOM 770 O O . GLY A 1 97 ? 22.470 0.609 -1.293 1.00 80.19 97 GLY A O 1
ATOM 771 N N . LEU A 1 98 ? 21.456 -0.771 -2.747 1.00 77.06 98 LEU A N 1
ATOM 772 C CA . LEU A 1 98 ? 22.546 -1.727 -2.905 1.00 77.06 98 LEU A CA 1
ATOM 773 C C . LEU A 1 98 ? 23.132 -1.652 -4.317 1.00 77.06 98 LEU A C 1
ATOM 775 O O . LEU A 1 98 ? 22.407 -1.752 -5.305 1.00 77.06 98 LEU A O 1
ATOM 779 N N . SER A 1 99 ? 24.461 -1.562 -4.407 1.00 70.69 99 SER A N 1
ATOM 780 C CA . SER A 1 99 ? 25.201 -1.457 -5.676 1.00 70.69 99 SER A CA 1
ATOM 781 C C . SER A 1 99 ? 25.081 -2.684 -6.586 1.00 70.69 99 SER A C 1
ATOM 783 O O . SER A 1 99 ? 25.427 -2.611 -7.763 1.00 70.69 99 SER A O 1
ATOM 785 N N . THR A 1 100 ? 24.617 -3.815 -6.056 1.00 81.38 100 THR A N 1
ATOM 786 C CA . THR A 1 100 ? 24.496 -5.082 -6.785 1.00 81.38 100 THR A CA 1
ATOM 787 C C . THR A 1 100 ? 23.215 -5.191 -7.605 1.00 81.38 100 THR A C 1
ATOM 789 O O . THR A 1 100 ? 23.161 -6.015 -8.516 1.00 81.38 100 THR A O 1
ATOM 792 N N . ILE A 1 101 ? 22.198 -4.375 -7.315 1.00 84.50 101 ILE A N 1
ATOM 793 C CA . ILE A 1 101 ? 20.918 -4.416 -8.024 1.00 84.50 101 ILE A CA 1
ATOM 794 C C . ILE A 1 101 ? 20.944 -3.344 -9.111 1.00 84.50 101 ILE A C 1
ATOM 796 O O . ILE A 1 101 ? 21.057 -2.156 -8.780 1.00 84.50 101 ILE A O 1
ATOM 800 N N . PRO A 1 102 ? 20.841 -3.720 -10.397 1.00 89.75 102 PRO A N 1
ATOM 801 C CA . PRO A 1 102 ? 20.816 -2.742 -11.467 1.00 89.75 102 PRO A CA 1
ATOM 802 C C . PRO A 1 102 ? 19.581 -1.853 -11.319 1.00 89.75 102 PRO A C 1
ATOM 804 O O . PRO A 1 102 ? 18.467 -2.327 -11.103 1.00 89.75 102 PRO A O 1
ATOM 807 N N . ALA A 1 103 ? 19.770 -0.546 -11.470 1.00 92.56 103 ALA A N 1
ATOM 808 C CA . ALA A 1 103 ? 18.648 0.372 -11.551 1.00 92.56 103 ALA A CA 1
ATOM 809 C C . ALA A 1 103 ? 17.784 0.039 -12.780 1.00 92.56 103 ALA A C 1
ATOM 811 O O . ALA A 1 103 ? 18.305 -0.287 -13.852 1.00 92.56 103 ALA A O 1
ATOM 812 N N . LEU A 1 104 ? 16.468 0.154 -12.631 1.00 94.25 104 LEU A N 1
ATOM 813 C CA . LEU A 1 104 ? 15.512 0.053 -13.724 1.00 94.25 104 LEU A CA 1
ATOM 814 C C . LEU A 1 104 ? 15.298 1.425 -14.355 1.00 94.25 104 LEU A C 1
ATOM 816 O O . LEU A 1 104 ? 15.222 2.441 -13.665 1.00 94.25 104 LEU A O 1
ATOM 820 N N . VAL A 1 105 ? 15.169 1.439 -15.674 1.00 95.12 105 VAL A N 1
ATOM 821 C CA . VAL A 1 105 ? 14.760 2.592 -16.473 1.00 95.12 105 VAL A CA 1
ATOM 822 C C . VAL A 1 105 ? 13.360 2.300 -16.995 1.00 95.12 105 VAL A C 1
ATOM 824 O O . VAL A 1 105 ? 13.181 1.436 -17.852 1.00 95.12 105 VAL A O 1
ATOM 827 N N . LEU A 1 106 ? 12.364 2.991 -16.452 1.00 95.56 106 LEU A N 1
ATOM 828 C CA . LEU A 1 106 ? 10.947 2.823 -16.756 1.00 95.56 106 LEU A CA 1
ATOM 829 C C . LEU A 1 106 ? 10.518 3.866 -17.792 1.00 95.56 106 LEU A C 1
ATOM 831 O O . LEU A 1 106 ? 10.768 5.052 -17.600 1.00 95.56 106 LEU A O 1
ATOM 835 N N . ARG A 1 107 ? 9.845 3.451 -18.871 1.00 95.50 107 ARG A N 1
ATOM 836 C CA . ARG A 1 107 ? 9.310 4.367 -19.894 1.00 95.50 107 ARG A CA 1
ATOM 837 C C . ARG A 1 107 ? 7.815 4.586 -19.724 1.00 95.50 107 ARG A C 1
ATOM 839 O O . ARG A 1 107 ? 7.038 3.626 -19.819 1.00 95.50 107 ARG A O 1
ATOM 846 N N . ARG A 1 108 ? 7.417 5.848 -19.563 1.00 95.81 108 ARG A N 1
ATOM 847 C CA . ARG A 1 108 ? 6.044 6.296 -19.287 1.00 95.81 108 ARG A CA 1
ATOM 848 C C . ARG A 1 108 ? 5.419 5.502 -18.145 1.00 95.81 108 ARG A C 1
ATOM 850 O O . ARG A 1 108 ? 4.427 4.801 -18.370 1.00 95.81 108 ARG A O 1
ATOM 857 N N . PRO A 1 109 ? 6.058 5.483 -16.966 1.00 96.69 109 PRO A N 1
ATOM 858 C CA . PRO A 1 109 ? 5.486 4.805 -15.824 1.00 96.69 109 PRO A CA 1
ATOM 859 C C . PRO A 1 109 ? 4.154 5.451 -15.425 1.00 96.69 109 PRO A C 1
ATOM 861 O O . PRO A 1 109 ? 4.014 6.669 -15.404 1.00 96.69 109 PRO A O 1
ATOM 864 N N . ILE A 1 110 ? 3.188 4.613 -15.073 1.00 96.75 110 ILE A N 1
ATOM 865 C CA . ILE A 1 110 ? 1.889 4.995 -14.526 1.00 96.75 110 ILE A CA 1
ATOM 866 C C . ILE A 1 110 ? 1.749 4.263 -13.198 1.00 96.75 110 ILE A C 1
ATOM 868 O O . ILE A 1 110 ? 1.758 3.028 -13.154 1.00 96.75 110 ILE A O 1
ATOM 872 N N . GLY A 1 111 ? 1.638 5.013 -12.107 1.00 97.12 111 GLY A N 1
ATOM 873 C CA . GLY A 1 111 ? 1.358 4.448 -10.797 1.00 97.12 111 GLY A CA 1
ATOM 874 C C . GLY A 1 111 ? -0.138 4.229 -10.641 1.00 97.12 111 GLY A C 1
ATOM 875 O O . GLY A 1 111 ? -0.926 5.116 -10.939 1.00 97.12 111 GLY A O 1
ATOM 876 N N . LEU A 1 112 ? -0.548 3.068 -10.147 1.00 97.56 112 LEU A N 1
ATOM 877 C CA . LEU A 1 112 ? -1.917 2.815 -9.711 1.00 97.56 112 LEU A CA 1
ATOM 878 C C . LEU A 1 112 ? -1.886 2.423 -8.242 1.00 97.56 112 LEU A C 1
ATOM 880 O O . LEU A 1 112 ? -1.078 1.592 -7.836 1.00 97.56 112 LEU A O 1
ATOM 884 N N . SER A 1 113 ? -2.773 3.000 -7.445 1.00 97.25 113 SER A N 1
ATOM 885 C CA . SER A 1 113 ? -2.857 2.731 -6.009 1.00 97.25 113 SER A CA 1
ATOM 886 C C . SER A 1 113 ? -4.289 2.482 -5.568 1.00 97.25 113 SER A C 1
ATOM 888 O O . SER A 1 113 ? -5.242 2.919 -6.219 1.00 97.25 113 SER A O 1
ATOM 890 N N . LEU A 1 114 ? -4.447 1.786 -4.446 1.00 96.38 114 LEU A N 1
ATOM 891 C CA . LEU A 1 114 ? -5.748 1.638 -3.815 1.00 96.38 114 LEU A CA 1
ATOM 892 C C . LEU A 1 114 ? -6.268 3.007 -3.322 1.00 96.38 114 LEU A C 1
ATOM 894 O O . LEU A 1 114 ? -5.497 3.798 -2.767 1.00 96.38 114 LEU A O 1
ATOM 898 N N . PRO A 1 115 ? -7.567 3.306 -3.497 1.00 94.75 115 PRO A N 1
ATOM 899 C CA . PRO A 1 115 ? -8.145 4.568 -3.054 1.00 94.75 115 PRO A CA 1
ATOM 900 C C . PRO A 1 115 ? -8.156 4.667 -1.527 1.00 94.75 115 PRO A C 1
ATOM 902 O O . PRO A 1 115 ? -8.580 3.749 -0.835 1.00 94.75 115 PRO A O 1
ATOM 905 N N . ASN A 1 116 ? -7.773 5.818 -0.976 1.00 92.69 116 ASN A N 1
ATOM 906 C CA . ASN A 1 116 ? -7.933 6.081 0.457 1.00 92.69 116 ASN A CA 1
ATOM 907 C C . ASN A 1 116 ? -9.365 6.560 0.758 1.00 92.69 116 ASN A C 1
ATOM 909 O O . ASN A 1 116 ? -9.587 7.725 1.087 1.00 92.69 116 ASN A O 1
ATOM 913 N N . SER A 1 117 ? -10.343 5.675 0.558 1.00 92.88 117 SER A N 1
ATOM 914 C CA . SER A 1 117 ? -11.770 5.949 0.739 1.00 92.88 117 SER A CA 1
ATOM 915 C C . SER A 1 117 ? -12.339 5.198 1.944 1.00 92.88 117 SER A C 1
ATOM 917 O O . SER A 1 117 ? -11.848 4.135 2.334 1.00 92.88 117 SER A O 1
ATOM 919 N N . LEU A 1 118 ? -13.414 5.734 2.534 1.00 90.44 118 LEU A N 1
ATOM 920 C CA . LEU A 1 118 ? -14.126 5.062 3.627 1.00 90.44 118 LEU A CA 1
ATOM 921 C C . LEU A 1 118 ? -14.648 3.685 3.188 1.00 90.44 118 LEU A C 1
ATOM 923 O O . LEU A 1 118 ? -14.607 2.736 3.968 1.00 90.44 118 LEU A O 1
ATOM 927 N N . GLN A 1 119 ? -15.083 3.572 1.933 1.00 91.81 119 GLN A N 1
ATOM 928 C CA . GLN A 1 119 ? -15.604 2.348 1.332 1.00 91.81 119 GLN A CA 1
ATOM 929 C C . GLN A 1 119 ? -14.527 1.266 1.245 1.00 91.81 119 GLN A C 1
ATOM 931 O O . GLN A 1 119 ? -14.782 0.123 1.620 1.00 91.81 119 GLN A O 1
ATOM 936 N N . LEU A 1 120 ? -13.303 1.612 0.820 1.00 92.19 120 LEU A N 1
ATOM 937 C CA . LEU A 1 120 ? -12.203 0.649 0.842 1.00 92.19 120 LEU A CA 1
ATOM 938 C C . LEU A 1 120 ? -11.891 0.217 2.278 1.00 92.19 120 LEU A C 1
ATOM 940 O O . LEU A 1 120 ? -11.726 -0.970 2.533 1.00 92.19 120 LEU A O 1
ATOM 944 N N . VAL A 1 121 ? -11.856 1.147 3.237 1.00 91.94 121 VAL A N 1
ATOM 945 C CA . VAL A 1 121 ? -11.621 0.801 4.650 1.00 91.94 121 VAL A CA 1
ATOM 946 C C . VAL A 1 121 ? -12.696 -0.154 5.179 1.00 91.94 121 VAL A C 1
ATOM 948 O O . VAL A 1 121 ? -12.368 -1.102 5.890 1.00 91.94 121 VAL A O 1
ATOM 951 N N . GLN A 1 122 ? -13.966 0.066 4.835 1.00 91.69 122 GLN A N 1
ATOM 952 C CA . GLN A 1 122 ? -15.063 -0.840 5.183 1.00 91.69 122 GLN A CA 1
ATOM 953 C C . GLN A 1 122 ? -14.876 -2.219 4.545 1.00 91.69 122 GLN A C 1
ATOM 955 O O . GLN A 1 122 ? -14.965 -3.216 5.257 1.00 91.69 122 GLN A O 1
ATOM 960 N N . LEU A 1 123 ? -14.524 -2.284 3.258 1.00 92.88 123 LEU A N 1
ATOM 961 C CA . LEU A 1 123 ? -14.217 -3.541 2.573 1.00 92.88 123 LEU A CA 1
ATOM 962 C C . LEU A 1 123 ? -13.078 -4.301 3.272 1.00 92.88 123 LEU A C 1
ATOM 964 O O . LEU A 1 123 ? -13.222 -5.478 3.598 1.00 92.88 123 LEU A O 1
ATOM 968 N N . LEU A 1 124 ? -11.969 -3.622 3.577 1.00 94.44 124 LEU A N 1
ATOM 969 C CA . LEU A 1 124 ? -10.835 -4.230 4.277 1.00 94.44 124 LEU A CA 1
ATOM 970 C C . LEU A 1 124 ? -11.228 -4.731 5.676 1.00 94.44 124 LEU A C 1
ATOM 972 O O . LEU A 1 124 ? -10.773 -5.798 6.082 1.00 94.44 124 LEU A O 1
ATOM 976 N N . LYS A 1 125 ? -12.093 -4.005 6.400 1.00 92.94 125 LYS A N 1
ATOM 977 C CA . LYS A 1 125 ? -12.633 -4.443 7.700 1.00 92.94 125 LYS A CA 1
ATOM 978 C C . LYS A 1 125 ? -13.501 -5.686 7.567 1.00 92.94 125 LYS A C 1
ATOM 980 O O . LYS A 1 125 ? -13.346 -6.602 8.367 1.00 92.94 125 LYS A O 1
ATOM 985 N N . THR A 1 126 ? -14.363 -5.750 6.560 1.00 93.00 126 THR A N 1
ATOM 986 C CA . THR A 1 126 ? -15.183 -6.937 6.289 1.00 93.00 126 THR A CA 1
ATOM 987 C C . THR A 1 126 ? -14.314 -8.161 6.013 1.00 93.00 126 THR A C 1
ATOM 989 O O . THR A 1 126 ? -14.595 -9.249 6.510 1.00 93.00 126 THR A O 1
ATOM 992 N N . LEU A 1 127 ? -13.230 -7.983 5.258 1.00 94.25 127 LEU A N 1
ATOM 993 C CA . LEU A 1 127 ? -12.316 -9.066 4.898 1.00 94.25 127 LEU A CA 1
ATOM 994 C C . LEU A 1 127 ? -11.323 -9.435 6.016 1.00 94.25 127 LEU A C 1
ATOM 996 O O . LEU A 1 127 ? -10.630 -10.444 5.899 1.00 94.25 127 LEU A O 1
ATOM 1000 N N . SER A 1 128 ? -11.262 -8.665 7.107 1.00 93.44 128 SER A N 1
ATOM 1001 C CA . SER A 1 128 ? -10.233 -8.794 8.153 1.00 93.44 128 SER A CA 1
ATOM 1002 C C . SER A 1 128 ? -10.109 -10.179 8.777 1.00 93.44 128 SER A C 1
ATOM 1004 O O . SER A 1 128 ? -9.002 -10.648 9.027 1.00 93.44 128 SER A O 1
ATOM 1006 N N . THR A 1 129 ? -11.228 -10.862 9.013 1.00 89.75 129 THR A N 1
ATOM 1007 C CA . THR A 1 129 ? -11.219 -12.180 9.659 1.00 89.75 129 THR A CA 1
ATOM 1008 C C . THR A 1 129 ? -10.594 -13.249 8.767 1.00 89.75 129 THR A C 1
ATOM 1010 O O . THR A 1 129 ? -9.879 -14.121 9.272 1.00 89.75 129 THR A O 1
ATOM 1013 N N . ARG A 1 130 ? -10.837 -13.153 7.451 1.00 93.00 130 ARG A N 1
ATOM 1014 C CA . ARG A 1 130 ? -10.344 -14.064 6.408 1.00 93.00 130 ARG A CA 1
ATOM 1015 C C . ARG A 1 130 ? -8.907 -13.754 6.001 1.00 93.00 130 ARG A C 1
ATOM 1017 O O . ARG A 1 130 ? -8.139 -14.678 5.763 1.00 93.00 130 ARG A O 1
ATOM 1024 N N . LEU A 1 131 ? -8.565 -12.470 5.914 1.00 95.12 131 LEU A N 1
ATOM 1025 C CA . LEU A 1 131 ? -7.279 -11.986 5.400 1.00 95.12 131 LEU A CA 1
ATOM 1026 C C . LEU A 1 131 ? -6.298 -11.620 6.514 1.00 95.12 131 LEU A C 1
ATOM 1028 O O . LEU A 1 131 ? -5.352 -10.866 6.298 1.00 95.12 131 LEU A O 1
ATOM 1032 N N . ALA A 1 132 ? -6.527 -12.178 7.700 1.00 93.69 132 ALA A N 1
ATOM 1033 C CA . ALA A 1 132 ? -5.638 -12.024 8.829 1.00 93.69 132 ALA A CA 1
ATOM 1034 C C . ALA A 1 132 ? -4.202 -12.418 8.470 1.00 93.69 132 ALA A C 1
ATOM 1036 O O . ALA A 1 132 ? -3.974 -13.454 7.842 1.00 93.69 132 ALA A O 1
ATOM 1037 N N . ASP A 1 133 ? -3.257 -11.573 8.876 1.00 91.94 133 ASP A N 1
ATOM 1038 C CA . ASP A 1 133 ? -1.815 -11.778 8.710 1.00 91.94 133 ASP A CA 1
ATOM 1039 C C . ASP A 1 133 ? -1.346 -11.851 7.242 1.00 91.94 133 ASP A C 1
ATOM 1041 O O . ASP A 1 133 ? -0.211 -12.225 6.954 1.00 91.94 133 ASP A O 1
ATOM 1045 N N . LYS A 1 134 ? -2.201 -11.436 6.296 1.00 95.75 134 LYS A N 1
ATOM 1046 C CA . LYS A 1 134 ? -1.865 -11.327 4.872 1.00 95.75 134 LYS A CA 1
ATOM 1047 C C . LYS A 1 134 ? -1.298 -9.956 4.527 1.00 95.75 134 LYS A C 1
ATOM 1049 O O . LYS A 1 134 ? -1.628 -8.938 5.137 1.00 95.75 134 LYS A O 1
ATOM 1054 N N . TYR A 1 135 ? -0.502 -9.931 3.469 1.00 95.88 135 TYR A N 1
ATOM 1055 C CA . TYR A 1 135 ? -0.077 -8.711 2.798 1.00 95.88 135 TYR A CA 1
ATOM 1056 C C . TYR A 1 135 ? -1.031 -8.382 1.659 1.00 95.88 135 TYR A C 1
ATOM 1058 O O . TYR A 1 135 ? -1.599 -9.279 1.041 1.00 95.88 135 TYR A O 1
ATOM 1066 N N . LEU A 1 136 ? -1.182 -7.093 1.381 1.00 97.31 136 LEU A N 1
ATOM 1067 C CA . LEU A 1 136 ? -2.014 -6.530 0.330 1.00 97.31 136 LEU A CA 1
ATOM 1068 C C . LEU A 1 136 ? -1.146 -5.713 -0.619 1.00 97.31 136 LEU A C 1
ATOM 1070 O O . LEU A 1 136 ? -0.398 -4.845 -0.173 1.00 97.31 136 LEU A O 1
ATOM 1074 N N . VAL A 1 137 ? -1.295 -5.934 -1.919 1.00 97.38 137 VAL A N 1
ATOM 1075 C CA . VAL A 1 137 ? -0.723 -5.096 -2.972 1.00 97.38 137 VAL A CA 1
ATOM 1076 C C . VAL A 1 137 ? -1.516 -3.797 -3.047 1.00 97.38 137 VAL A C 1
ATOM 1078 O O . VAL A 1 137 ? -2.652 -3.758 -3.525 1.00 97.38 137 VAL A O 1
ATOM 1081 N N . THR A 1 138 ? -0.914 -2.722 -2.546 1.00 97.06 138 THR A N 1
ATOM 1082 C CA . THR A 1 138 ? -1.540 -1.401 -2.413 1.00 97.06 138 THR A CA 1
ATOM 1083 C C . THR A 1 138 ? -1.174 -0.444 -3.536 1.00 97.06 138 THR A C 1
ATOM 1085 O O . THR A 1 138 ? -1.925 0.501 -3.780 1.00 97.06 138 THR A O 1
ATOM 1088 N N . THR A 1 139 ? -0.063 -0.700 -4.228 1.00 97.19 139 THR A N 1
ATOM 1089 C CA . THR A 1 139 ? 0.425 0.105 -5.350 1.00 97.19 139 THR A CA 1
ATOM 1090 C C . THR A 1 139 ? 1.013 -0.809 -6.417 1.00 97.19 139 THR A C 1
ATOM 1092 O O . THR A 1 139 ? 1.689 -1.780 -6.091 1.00 97.19 139 THR A O 1
ATOM 1095 N N . ILE A 1 140 ? 0.808 -0.491 -7.690 1.00 97.50 140 ILE A N 1
ATOM 1096 C CA . ILE A 1 140 ? 1.522 -1.093 -8.819 1.00 97.50 140 ILE A CA 1
ATOM 1097 C C . ILE A 1 140 ? 2.035 0.012 -9.740 1.00 97.50 140 ILE A C 1
ATOM 1099 O O . ILE A 1 140 ? 1.388 1.045 -9.894 1.00 97.50 140 ILE A O 1
ATOM 1103 N N . VAL A 1 141 ? 3.187 -0.202 -10.365 1.00 97.12 141 VAL A N 1
ATOM 1104 C CA . VAL A 1 141 ? 3.719 0.672 -11.413 1.00 97.12 141 VAL A CA 1
ATOM 1105 C C . VAL A 1 141 ? 3.671 -0.089 -12.721 1.00 97.12 141 VAL A C 1
ATOM 1107 O O . VAL A 1 141 ? 4.336 -1.115 -12.905 1.00 97.12 141 VAL A O 1
ATOM 1110 N N . LEU A 1 142 ? 2.852 0.431 -13.622 1.00 96.50 142 LEU A N 1
ATOM 1111 C CA . LEU A 1 142 ? 2.758 -0.008 -14.998 1.00 96.50 142 LEU A CA 1
ATOM 1112 C C . LEU A 1 142 ? 3.725 0.811 -15.847 1.00 96.50 142 LEU A C 1
ATOM 1114 O O . LEU A 1 142 ? 3.918 1.989 -15.579 1.00 96.50 142 LEU A O 1
ATOM 1118 N N . CYS A 1 143 ? 4.294 0.241 -16.900 1.00 95.31 143 CYS A N 1
ATOM 1119 C CA . CYS A 1 143 ? 5.036 1.020 -17.887 1.00 95.31 143 CYS A CA 1
ATOM 1120 C C . CYS A 1 143 ? 4.842 0.465 -19.299 1.00 95.31 143 CYS A C 1
ATOM 1122 O O . CYS A 1 143 ? 4.391 -0.668 -19.492 1.00 95.31 143 CYS A O 1
ATOM 1124 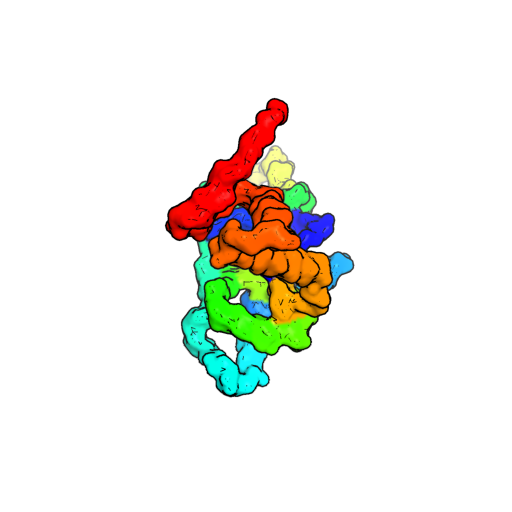N N . SER A 1 144 ? 5.188 1.280 -20.294 1.00 94.06 144 SER A N 1
ATOM 1125 C CA . SER A 1 144 ? 5.168 0.866 -21.703 1.00 94.06 144 SER A CA 1
ATOM 1126 C C . SER A 1 144 ? 6.342 -0.051 -22.060 1.00 94.06 144 SER A C 1
ATOM 1128 O O . SER A 1 144 ? 6.207 -0.949 -22.888 1.00 94.06 144 SER A O 1
ATOM 1130 N N . ALA A 1 145 ? 7.491 0.175 -21.424 1.00 92.94 145 ALA A N 1
ATOM 1131 C CA . ALA A 1 145 ? 8.702 -0.623 -21.537 1.00 92.94 145 ALA A CA 1
ATOM 1132 C C . ALA A 1 145 ? 9.616 -0.342 -20.337 1.00 92.94 145 ALA A C 1
ATOM 1134 O O . ALA A 1 145 ? 9.535 0.725 -19.720 1.00 92.94 145 ALA A O 1
ATOM 1135 N N . PHE A 1 146 ? 10.521 -1.271 -20.040 1.00 94.12 146 PHE A N 1
ATOM 1136 C CA . PHE A 1 146 ? 11.575 -1.074 -19.052 1.00 94.12 146 PHE A CA 1
ATOM 1137 C C . PHE A 1 146 ? 12.878 -1.739 -19.500 1.00 94.12 146 PHE A C 1
ATOM 1139 O O . PHE A 1 146 ? 12.864 -2.659 -20.318 1.00 94.12 146 PHE A O 1
ATOM 1146 N N . SER A 1 147 ? 13.999 -1.262 -18.970 1.00 93.31 147 SER A N 1
ATOM 1147 C CA . SER A 1 147 ? 15.318 -1.870 -19.158 1.00 93.31 147 SER A CA 1
ATOM 1148 C C . SER A 1 147 ? 16.144 -1.757 -17.884 1.00 93.31 147 SER A C 1
ATOM 1150 O O . SER A 1 147 ? 15.990 -0.801 -17.126 1.00 93.31 147 SER A O 1
ATOM 1152 N N . THR A 1 148 ? 17.057 -2.694 -17.664 1.00 93.44 148 THR A N 1
ATOM 1153 C CA . THR A 1 148 ? 18.085 -2.577 -16.629 1.00 93.44 148 THR A CA 1
ATOM 1154 C C . THR A 1 148 ? 19.191 -1.642 -17.104 1.00 93.44 148 THR A C 1
ATOM 1156 O O . THR A 1 148 ? 19.538 -1.621 -18.284 1.00 93.44 148 THR A O 1
ATOM 1159 N N . THR A 1 149 ? 19.761 -0.850 -16.196 1.00 89.62 149 THR A N 1
ATOM 1160 C CA . THR A 1 149 ? 21.020 -0.154 -16.491 1.00 89.62 149 THR A CA 1
ATOM 1161 C C . THR A 1 149 ? 22.121 -1.208 -16.485 1.00 89.62 149 THR A C 1
ATOM 1163 O O . THR A 1 149 ? 22.543 -1.645 -15.416 1.00 89.62 149 THR A O 1
ATOM 1166 N N . ASP A 1 150 ? 22.524 -1.679 -17.664 1.00 77.00 150 ASP A N 1
ATOM 1167 C CA . ASP A 1 150 ? 23.582 -2.680 -17.793 1.00 77.00 150 ASP A CA 1
ATOM 1168 C C . ASP A 1 150 ? 24.867 -2.148 -17.158 1.00 77.00 150 ASP A C 1
ATOM 1170 O O . ASP A 1 150 ? 25.504 -1.228 -17.665 1.00 77.00 150 ASP A O 1
ATOM 1174 N N . SER A 1 151 ? 25.273 -2.746 -16.040 1.00 64.88 151 SER A N 1
ATOM 1175 C CA . SER A 1 151 ? 26.490 -2.361 -15.318 1.00 64.88 151 SER A CA 1
ATOM 1176 C C . SER A 1 151 ? 27.778 -2.674 -16.094 1.00 64.88 151 SER A C 1
ATOM 1178 O O . SER A 1 151 ? 28.864 -2.272 -15.678 1.00 64.88 151 SER A O 1
ATOM 1180 N N . SER A 1 152 ? 27.683 -3.397 -17.215 1.00 61.41 152 SER A N 1
ATOM 1181 C CA . SER A 1 152 ? 28.827 -3.948 -17.947 1.00 61.41 152 SER A CA 1
ATOM 1182 C C . SER A 1 152 ? 29.133 -3.267 -19.286 1.00 61.41 152 SER A C 1
ATOM 1184 O O . SER A 1 152 ? 30.251 -3.423 -19.784 1.00 61.41 152 SER A O 1
ATOM 1186 N N . SER A 1 153 ? 28.209 -2.498 -19.873 1.00 57.00 153 SER A N 1
ATOM 1187 C CA . SER A 1 153 ? 28.396 -1.961 -21.231 1.00 57.00 153 SER A CA 1
ATOM 1188 C C . SER A 1 153 ? 29.338 -0.753 -21.290 1.00 57.00 153 SER A C 1
ATOM 1190 O O . SER A 1 153 ? 30.084 -0.617 -22.259 1.00 57.00 153 SER A O 1
ATOM 1192 N N . GLU A 1 154 ? 29.439 0.048 -20.223 1.00 55.81 154 GLU A N 1
ATOM 1193 C CA . GLU A 1 154 ? 30.334 1.221 -20.190 1.00 55.81 154 GLU A CA 1
ATOM 1194 C C . GLU A 1 154 ? 31.833 0.872 -20.263 1.00 55.81 154 GLU A C 1
ATOM 1196 O O . GLU A 1 154 ? 32.658 1.733 -20.573 1.00 55.81 154 GLU A O 1
ATOM 1201 N N . ARG A 1 155 ? 32.231 -0.385 -20.017 1.00 57.72 155 ARG A N 1
ATOM 1202 C CA . ARG A 1 155 ? 33.651 -0.787 -20.075 1.00 57.72 155 ARG A CA 1
ATOM 1203 C C . ARG A 1 155 ? 34.092 -1.389 -21.408 1.00 57.72 155 ARG A C 1
ATOM 1205 O O . ARG A 1 155 ? 35.296 -1.534 -21.614 1.00 57.72 155 ARG A O 1
ATOM 1212 N N . ALA A 1 156 ? 33.176 -1.726 -22.316 1.00 57.69 156 ALA A N 1
ATOM 1213 C CA . ALA A 1 156 ? 33.520 -2.493 -23.517 1.00 57.69 156 ALA A CA 1
ATOM 1214 C C . ALA A 1 156 ? 33.775 -1.646 -24.781 1.00 57.69 156 ALA A C 1
ATOM 1216 O O . ALA A 1 156 ? 34.377 -2.149 -25.730 1.00 57.69 156 ALA A O 1
ATOM 1217 N N . GLU A 1 157 ? 33.380 -0.369 -24.817 1.00 57.78 157 GLU A N 1
ATOM 1218 C CA . GLU A 1 157 ? 33.430 0.426 -26.059 1.00 57.78 157 GLU A CA 1
ATOM 1219 C C . GLU A 1 157 ? 34.775 1.093 -26.378 1.00 57.78 157 GLU A C 1
ATOM 1221 O O . GLU A 1 157 ? 34.938 1.642 -27.465 1.00 57.78 157 GLU A O 1
ATOM 1226 N N . LYS A 1 158 ? 35.797 1.002 -25.518 1.00 65.12 158 LYS A N 1
ATOM 1227 C CA . LYS A 1 158 ? 37.088 1.649 -25.822 1.00 65.12 158 LYS A CA 1
ATOM 1228 C C . LYS A 1 158 ? 37.979 0.928 -26.845 1.00 65.12 158 LYS A C 1
ATOM 1230 O O . LYS A 1 158 ? 38.975 1.520 -27.239 1.00 65.12 158 LYS A O 1
ATOM 1235 N N . ASN A 1 159 ? 37.649 -0.287 -27.307 1.00 66.06 159 ASN A N 1
ATOM 1236 C CA . ASN A 1 159 ? 38.611 -1.121 -28.054 1.00 66.06 159 ASN A CA 1
ATOM 1237 C C . ASN A 1 159 ? 38.106 -1.816 -29.343 1.00 66.06 159 ASN A C 1
ATOM 1239 O O . ASN A 1 159 ? 38.738 -2.787 -29.758 1.00 66.06 159 ASN A O 1
ATOM 1243 N N . LYS A 1 160 ? 37.023 -1.386 -30.016 1.00 65.00 160 LYS A N 1
ATOM 1244 C CA . LYS A 1 160 ? 36.621 -2.019 -31.299 1.00 65.00 160 LYS A CA 1
ATOM 1245 C C . LYS A 1 160 ? 36.811 -1.120 -32.536 1.00 65.00 160 LYS A C 1
ATOM 1247 O O . LYS A 1 160 ? 36.262 -0.022 -32.560 1.00 65.00 160 LYS A O 1
ATOM 1252 N N . PRO A 1 161 ? 37.558 -1.581 -33.565 1.00 67.19 161 PRO A N 1
ATOM 1253 C CA . PRO A 1 161 ? 37.698 -0.887 -34.843 1.00 67.19 161 PRO A CA 1
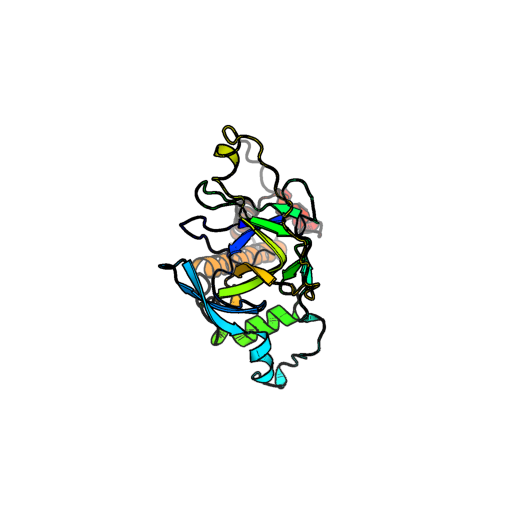ATOM 1254 C C . PRO A 1 161 ? 36.379 -0.860 -35.620 1.00 67.19 161 PRO A C 1
ATOM 1256 O O . PRO A 1 161 ? 35.582 -1.796 -35.558 1.00 67.19 161 PRO A O 1
ATOM 1259 N N . ALA A 1 162 ? 36.182 0.224 -36.364 1.00 66.12 162 ALA A N 1
ATOM 1260 C CA . ALA A 1 162 ? 35.002 0.505 -37.164 1.00 66.12 162 ALA A CA 1
ATOM 1261 C C . ALA A 1 162 ? 34.833 -0.485 -38.330 1.00 66.12 162 ALA A C 1
ATOM 1263 O O . ALA A 1 162 ? 35.510 -0.361 -39.346 1.00 66.12 162 ALA A O 1
ATOM 1264 N N . GLU A 1 163 ? 33.878 -1.408 -38.227 1.00 63.25 163 GLU A N 1
ATOM 1265 C CA . GLU A 1 163 ? 33.310 -2.082 -39.398 1.00 63.25 163 GLU A CA 1
ATOM 1266 C C . GLU A 1 163 ? 31.788 -1.946 -39.397 1.00 63.25 163 GLU A C 1
ATOM 1268 O O . GLU A 1 163 ? 31.072 -2.385 -38.497 1.00 63.25 163 GLU A O 1
ATOM 1273 N N . SER A 1 164 ? 31.311 -1.258 -40.427 1.00 60.91 164 SER A N 1
ATOM 1274 C CA . SER A 1 164 ? 29.934 -0.866 -40.665 1.00 60.91 164 SER A CA 1
ATOM 1275 C C . SER A 1 164 ? 29.162 -1.986 -41.365 1.00 60.91 164 SER A C 1
ATOM 1277 O O . SER A 1 164 ? 29.488 -2.395 -42.479 1.00 60.91 164 SER A O 1
ATOM 1279 N N . ARG A 1 165 ? 28.069 -2.449 -40.749 1.00 62.06 165 ARG A N 1
ATOM 1280 C CA . ARG A 1 165 ? 27.023 -3.210 -41.445 1.00 62.06 165 ARG A CA 1
ATOM 1281 C C . ARG A 1 165 ? 25.635 -2.665 -41.091 1.00 62.06 165 ARG A C 1
ATOM 1283 O O . ARG A 1 165 ? 25.312 -2.588 -39.907 1.00 62.06 165 ARG A O 1
ATOM 1290 N N . PRO A 1 166 ? 24.804 -2.300 -42.084 1.00 62.16 166 PRO A N 1
ATOM 1291 C CA . PRO A 1 166 ? 23.449 -1.826 -41.842 1.00 62.16 166 PRO A CA 1
ATOM 1292 C C . PRO A 1 166 ? 22.535 -3.027 -41.570 1.00 62.16 166 PRO A C 1
ATOM 1294 O O . PRO A 1 166 ? 22.243 -3.812 -42.471 1.00 62.16 166 PRO A O 1
ATOM 1297 N N . SER A 1 167 ? 22.107 -3.194 -40.317 1.00 50.88 167 SER A N 1
ATOM 1298 C CA . SER A 1 167 ? 21.117 -4.209 -39.949 1.00 50.88 167 SER A CA 1
ATOM 1299 C C . SER A 1 167 ? 19.709 -3.650 -40.118 1.00 50.88 167 SER A C 1
ATOM 1301 O O . SER A 1 167 ? 19.368 -2.605 -39.566 1.00 50.88 167 SER A O 1
ATOM 1303 N N . GLY A 1 168 ? 18.918 -4.368 -40.915 1.00 51.03 168 GLY A N 1
ATOM 1304 C CA . GLY A 1 168 ? 17.576 -4.011 -41.343 1.00 51.03 168 GLY A CA 1
ATOM 1305 C C . GLY A 1 168 ? 16.593 -3.783 -40.199 1.00 51.03 168 GLY A C 1
ATOM 1306 O O . GLY A 1 168 ? 16.520 -4.527 -39.224 1.00 51.03 168 GLY A O 1
ATOM 1307 N N . THR A 1 169 ? 15.812 -2.728 -40.386 1.00 59.16 169 THR A N 1
ATOM 1308 C CA . THR A 1 169 ? 14.703 -2.281 -39.557 1.00 59.16 169 THR A CA 1
ATOM 1309 C C . THR A 1 169 ? 13.522 -3.241 -39.703 1.00 59.16 169 THR A C 1
ATOM 1311 O O . THR A 1 169 ? 12.896 -3.305 -40.759 1.00 59.16 169 THR A O 1
ATOM 1314 N N . GLN A 1 170 ? 13.175 -3.967 -38.643 1.00 51.16 170 GLN A N 1
ATOM 1315 C CA . GLN A 1 170 ? 11.831 -4.521 -38.482 1.00 51.16 170 GLN A CA 1
ATOM 1316 C C . GLN A 1 170 ? 11.251 -3.977 -37.184 1.00 51.16 170 GLN A C 1
ATOM 1318 O O . GLN A 1 170 ? 11.654 -4.377 -36.097 1.00 51.16 170 GLN A O 1
ATOM 1323 N N . SER A 1 171 ? 10.301 -3.055 -37.317 1.00 53.25 171 SER A N 1
ATOM 1324 C CA . SER A 1 171 ? 9.499 -2.558 -36.203 1.00 53.25 171 SER A CA 1
ATOM 1325 C C . SER A 1 171 ? 8.092 -3.141 -36.330 1.00 53.25 171 SER A C 1
ATOM 1327 O O . SER A 1 171 ? 7.272 -2.577 -37.058 1.00 53.25 171 SER A O 1
ATOM 1329 N N . PRO A 1 172 ? 7.765 -4.258 -35.659 1.00 52.66 172 PRO A N 1
ATOM 1330 C CA . PRO A 1 172 ? 6.376 -4.637 -35.493 1.00 52.66 172 PRO A CA 1
ATOM 1331 C C . PRO A 1 172 ? 5.747 -3.645 -34.511 1.00 52.66 172 PRO A C 1
ATOM 1333 O O . PRO A 1 172 ? 6.077 -3.632 -33.323 1.00 52.66 172 PRO A O 1
ATOM 1336 N N . SER A 1 173 ? 4.852 -2.796 -35.027 1.00 57.81 173 SER A N 1
ATOM 1337 C CA . SER A 1 173 ? 3.957 -1.947 -34.235 1.00 57.81 173 SER A CA 1
ATOM 1338 C C . SER A 1 173 ? 3.042 -2.845 -33.403 1.00 57.81 173 SER A C 1
ATOM 1340 O O . SER A 1 173 ? 1.947 -3.242 -33.799 1.00 57.81 173 SER A O 1
ATOM 1342 N N . THR A 1 174 ? 3.567 -3.253 -32.258 1.00 58.00 174 THR A N 1
ATOM 1343 C CA . THR A 1 174 ? 2.880 -4.076 -31.278 1.00 58.00 174 THR A CA 1
ATOM 1344 C C . THR A 1 174 ? 2.149 -3.100 -30.375 1.00 58.00 174 THR A C 1
ATOM 1346 O O . THR A 1 174 ? 2.783 -2.204 -29.818 1.00 58.00 174 THR A O 1
ATOM 1349 N N . LYS A 1 175 ? 0.819 -3.221 -30.257 1.00 63.59 175 LYS A N 1
ATOM 1350 C CA . LYS A 1 175 ? 0.031 -2.452 -29.280 1.00 63.59 175 LYS A CA 1
ATOM 1351 C C . LYS A 1 175 ? 0.771 -2.488 -27.944 1.00 63.59 175 LYS A C 1
ATOM 1353 O O . LYS A 1 175 ? 0.936 -3.567 -27.380 1.00 63.59 175 LYS A O 1
ATOM 1358 N N . SER A 1 176 ? 1.242 -1.325 -27.496 1.00 68.56 176 SER A N 1
ATOM 1359 C CA . SER A 1 176 ? 1.991 -1.166 -26.252 1.00 68.56 176 SER A CA 1
ATOM 1360 C C . SER A 1 176 ? 1.123 -1.670 -25.107 1.00 68.56 176 SER A C 1
ATOM 1362 O O . SER A 1 176 ? 0.182 -0.997 -24.688 1.00 68.56 176 SER A O 1
ATOM 1364 N N . ARG A 1 177 ? 1.369 -2.899 -24.657 1.00 83.94 177 ARG A N 1
ATOM 1365 C CA . ARG A 1 177 ? 0.680 -3.467 -23.506 1.00 83.94 177 ARG A CA 1
ATOM 1366 C C . ARG A 1 177 ? 1.406 -2.937 -22.286 1.00 83.94 177 ARG A C 1
ATOM 1368 O O . ARG A 1 177 ? 2.594 -3.187 -22.151 1.00 83.94 177 ARG A O 1
ATOM 1375 N N . ASN A 1 178 ? 0.701 -2.222 -21.422 1.00 87.94 178 ASN A N 1
ATOM 1376 C CA . ASN A 1 178 ? 1.266 -1.800 -20.149 1.00 87.94 178 ASN A CA 1
ATOM 1377 C C . ASN A 1 178 ? 1.651 -3.045 -19.331 1.00 87.94 178 ASN A C 1
ATOM 1379 O O . ASN A 1 178 ? 0.828 -3.949 -19.150 1.00 87.94 178 ASN A O 1
ATOM 1383 N N . ILE A 1 179 ? 2.904 -3.105 -18.883 1.00 89.75 179 ILE A N 1
ATOM 1384 C CA . ILE A 1 179 ? 3.467 -4.210 -18.097 1.00 89.75 179 ILE A CA 1
ATOM 1385 C C . ILE A 1 179 ? 3.609 -3.728 -16.656 1.00 89.75 179 ILE A C 1
ATOM 1387 O O . ILE A 1 179 ? 4.140 -2.646 -16.426 1.00 89.75 179 ILE A O 1
ATOM 1391 N N . ALA A 1 180 ? 3.136 -4.518 -15.690 1.00 89.75 180 ALA A N 1
ATOM 1392 C CA . ALA A 1 180 ? 3.408 -4.266 -14.278 1.00 89.75 180 ALA A CA 1
ATOM 1393 C C . ALA A 1 180 ? 4.855 -4.654 -13.970 1.00 89.75 180 ALA A C 1
ATOM 1395 O O . ALA A 1 180 ? 5.217 -5.821 -14.115 1.00 89.75 180 ALA A O 1
ATOM 1396 N N . VAL A 1 181 ? 5.665 -3.676 -13.569 1.00 92.44 181 VAL A N 1
ATOM 1397 C CA . VAL A 1 181 ? 7.105 -3.868 -13.326 1.00 92.44 181 VAL A CA 1
ATOM 1398 C C . VAL A 1 181 ? 7.438 -3.777 -11.851 1.00 92.44 181 VAL A C 1
ATOM 1400 O O . VAL A 1 181 ? 8.243 -4.566 -11.370 1.00 92.44 181 VAL A O 1
ATOM 1403 N N . LEU A 1 182 ? 6.805 -2.850 -11.129 1.00 95.50 182 LEU A N 1
ATOM 1404 C CA . LEU A 1 182 ? 7.011 -2.685 -9.695 1.00 95.50 182 LEU A CA 1
ATOM 1405 C C . LEU A 1 182 ? 5.688 -2.763 -8.937 1.00 95.50 182 LEU A C 1
ATOM 1407 O O . LEU A 1 182 ? 4.636 -2.414 -9.476 1.00 95.50 182 LEU A O 1
ATOM 1411 N N . TYR A 1 183 ? 5.741 -3.162 -7.671 1.00 96.56 183 TYR A N 1
ATOM 1412 C CA . TYR A 1 183 ? 4.581 -3.182 -6.790 1.00 96.56 183 TYR A CA 1
ATOM 1413 C C . TYR A 1 183 ? 4.946 -2.847 -5.342 1.00 96.56 183 TYR A C 1
ATOM 1415 O O . TYR A 1 183 ? 6.050 -3.101 -4.869 1.00 96.56 183 TYR A O 1
ATOM 1423 N N . GLY A 1 184 ? 4.002 -2.234 -4.640 1.00 95.38 184 GLY A N 1
ATOM 1424 C CA . GLY A 1 184 ? 4.071 -1.940 -3.218 1.00 95.38 184 GLY A CA 1
ATOM 1425 C C . GLY A 1 184 ? 3.097 -2.838 -2.477 1.00 95.38 184 GLY A C 1
ATOM 1426 O O . GLY A 1 184 ? 1.936 -2.955 -2.874 1.00 95.38 184 GLY A O 1
ATOM 1427 N N . ILE A 1 185 ? 3.570 -3.454 -1.401 1.00 95.75 185 ILE A N 1
ATOM 1428 C CA . ILE A 1 185 ? 2.741 -4.224 -0.478 1.00 95.75 185 ILE A CA 1
ATOM 1429 C C . ILE A 1 185 ? 2.715 -3.567 0.890 1.00 95.75 185 ILE A C 1
ATOM 1431 O O . ILE A 1 185 ? 3.672 -2.923 1.321 1.00 95.75 185 ILE A O 1
ATOM 1435 N N . ALA A 1 186 ? 1.604 -3.755 1.582 1.00 94.56 186 ALA A N 1
ATOM 1436 C CA . ALA A 1 186 ? 1.442 -3.374 2.968 1.00 94.56 186 ALA A CA 1
ATOM 1437 C C . ALA A 1 186 ? 0.615 -4.422 3.700 1.00 94.56 186 ALA A C 1
ATOM 1439 O O . ALA A 1 186 ? -0.174 -5.137 3.090 1.00 94.56 186 ALA A O 1
ATOM 1440 N N . GLN A 1 187 ? 0.749 -4.472 5.018 1.00 93.81 187 GLN A N 1
ATOM 1441 C CA . GLN A 1 187 ? -0.160 -5.234 5.864 1.00 93.81 187 GLN A CA 1
ATOM 1442 C C . GLN A 1 187 ? -1.197 -4.267 6.451 1.00 93.81 187 GLN A C 1
ATOM 1444 O O . GLN A 1 187 ? -0.834 -3.446 7.305 1.00 93.81 187 GLN A O 1
ATOM 1449 N N . PRO A 1 188 ? -2.466 -4.290 5.998 1.00 91.56 188 PRO A N 1
ATOM 1450 C CA . PRO A 1 188 ? -3.496 -3.426 6.557 1.00 91.56 188 PRO A CA 1
ATOM 1451 C C . PRO A 1 188 ? -3.614 -3.641 8.067 1.00 91.56 188 PRO A C 1
ATOM 1453 O O . PRO A 1 188 ? -3.713 -4.774 8.526 1.00 91.56 188 PRO A O 1
ATOM 1456 N N . GLN A 1 189 ? -3.650 -2.561 8.851 1.00 86.75 189 GLN A N 1
ATOM 1457 C CA . GLN A 1 189 ? -3.792 -2.663 10.312 1.00 86.75 189 GLN A CA 1
ATOM 1458 C C . GLN A 1 189 ? -5.029 -3.460 10.731 1.00 86.75 189 GLN A C 1
ATOM 1460 O O . GLN A 1 189 ? -4.978 -4.207 11.698 1.00 86.75 189 GLN A O 1
ATOM 1465 N N . VAL A 1 190 ? -6.122 -3.341 9.974 1.00 87.00 190 VAL A N 1
ATOM 1466 C CA . VAL A 1 190 ? -7.362 -4.084 10.233 1.00 87.00 190 VAL A CA 1
ATOM 1467 C C . VAL A 1 190 ? -7.225 -5.592 10.008 1.00 87.00 190 VAL A C 1
ATOM 1469 O O . VAL A 1 190 ? -8.104 -6.326 10.431 1.00 87.00 190 VAL A O 1
ATOM 1472 N N . TRP A 1 191 ? -6.162 -6.061 9.348 1.00 87.31 191 TRP A N 1
ATOM 1473 C CA . TRP A 1 191 ? -5.874 -7.484 9.121 1.00 87.31 191 TRP A CA 1
ATOM 1474 C C . TRP A 1 191 ? -4.867 -8.049 10.115 1.00 87.31 191 TRP A C 1
ATOM 1476 O O . TRP A 1 191 ? -4.551 -9.234 10.073 1.00 87.31 191 TRP A O 1
ATOM 1486 N N . ARG A 1 192 ? -4.335 -7.222 11.009 1.00 83.25 192 ARG A N 1
ATOM 1487 C CA . ARG A 1 192 ? -3.451 -7.717 12.053 1.00 83.25 192 ARG A CA 1
ATOM 1488 C C . ARG A 1 192 ? -4.297 -8.367 13.124 1.00 83.25 192 ARG A C 1
ATOM 1490 O O . ARG A 1 192 ? -5.205 -7.736 13.666 1.00 83.25 192 ARG A O 1
ATOM 1497 N N . ARG A 1 193 ? -4.001 -9.634 13.403 1.00 69.38 193 ARG A N 1
ATOM 1498 C CA . ARG A 1 193 ? -4.547 -10.323 14.572 1.00 69.38 193 ARG A CA 1
ATOM 1499 C C . ARG A 1 193 ? -3.774 -10.042 15.839 1.00 69.38 193 ARG A C 1
ATOM 1501 O O . ARG A 1 193 ? -4.242 -10.492 16.883 1.00 69.38 193 ARG A O 1
ATOM 1508 N N . ASP A 1 194 ? -2.661 -9.309 15.745 1.00 63.81 194 ASP A N 1
ATOM 1509 C CA . ASP A 1 194 ? -1.950 -8.763 16.894 1.00 63.81 194 ASP A CA 1
ATOM 1510 C C . ASP A 1 194 ? -3.007 -8.246 17.867 1.00 63.81 194 ASP A C 1
ATOM 1512 O O . ASP A 1 194 ? -3.741 -7.302 17.555 1.00 63.81 194 ASP A O 1
ATOM 1516 N N . THR A 1 195 ? -3.159 -8.957 18.990 1.00 56.53 195 THR A N 1
ATOM 1517 C CA . THR A 1 195 ? -4.004 -8.566 20.119 1.00 56.53 195 THR A CA 1
ATOM 1518 C C . THR A 1 195 ? -3.737 -7.100 20.312 1.00 56.53 195 THR A C 1
ATOM 1520 O O . THR A 1 195 ? -2.586 -6.820 20.630 1.00 56.53 195 THR A O 1
ATOM 1523 N N . ALA A 1 196 ? -4.715 -6.233 19.986 1.00 57.41 196 ALA A N 1
ATOM 1524 C CA . ALA A 1 196 ? -4.555 -4.782 19.906 1.00 57.41 196 ALA A CA 1
ATOM 1525 C C . ALA A 1 196 ? -3.493 -4.382 20.905 1.00 57.41 196 ALA A C 1
ATOM 1527 O O . ALA A 1 196 ? -3.810 -4.493 22.086 1.00 57.41 196 ALA A O 1
ATOM 1528 N N . ASP A 1 197 ? -2.269 -4.138 20.392 1.00 69.12 197 ASP A N 1
ATOM 1529 C CA . ASP A 1 197 ? -1.015 -4.258 21.152 1.00 69.12 197 ASP A CA 1
ATOM 1530 C C . ASP A 1 197 ? -1.313 -3.894 22.595 1.00 69.12 197 ASP A C 1
ATOM 1532 O O . ASP A 1 197 ? -1.793 -2.780 22.804 1.00 69.12 197 ASP A O 1
ATOM 1536 N N . ASN A 1 198 ? -1.283 -4.859 23.528 1.00 76.44 198 ASN A N 1
ATOM 1537 C CA . ASN A 1 198 ? -1.873 -4.636 24.854 1.00 76.44 198 ASN A CA 1
ATOM 1538 C C . ASN A 1 198 ? -1.320 -3.334 25.448 1.00 76.44 198 ASN A C 1
ATOM 1540 O O . ASN A 1 198 ? -2.079 -2.584 26.044 1.00 76.44 198 ASN A O 1
ATOM 1544 N N . GLU A 1 199 ? -0.071 -2.994 25.116 1.00 79.25 199 GLU A N 1
ATOM 1545 C CA . GLU A 1 199 ? 0.571 -1.711 25.390 1.00 79.25 199 GLU A CA 1
ATOM 1546 C C . GLU A 1 199 ? -0.145 -0.511 24.748 1.00 79.25 199 GLU A C 1
ATOM 1548 O O . GLU A 1 199 ? -0.422 0.484 25.411 1.00 79.25 199 GLU A O 1
ATOM 1553 N N . ARG A 1 200 ? -0.502 -0.570 23.460 1.00 79.44 200 ARG A N 1
ATOM 1554 C CA . ARG A 1 200 ? -1.325 0.447 22.783 1.00 79.44 200 ARG A CA 1
ATOM 1555 C C . ARG A 1 200 ? -2.733 0.528 23.370 1.00 79.44 200 ARG A C 1
ATOM 1557 O O . ARG A 1 200 ? -3.270 1.631 23.470 1.00 79.44 200 ARG A O 1
ATOM 1564 N N . LYS A 1 201 ? -3.360 -0.600 23.717 1.00 83.75 201 LYS A N 1
ATOM 1565 C CA . LYS A 1 201 ? -4.675 -0.608 24.372 1.00 83.75 201 LYS A CA 1
ATOM 1566 C C . LYS A 1 201 ? -4.585 0.064 25.743 1.00 83.75 201 LYS A C 1
ATOM 1568 O O . LYS A 1 201 ? -5.370 0.973 25.996 1.00 83.75 201 LYS A O 1
ATOM 1573 N N . GLU A 1 202 ? -3.615 -0.328 26.561 1.00 87.50 202 GLU A N 1
ATOM 1574 C CA . GLU A 1 202 ? -3.297 0.279 27.857 1.00 87.50 202 GLU A CA 1
ATOM 1575 C C . GLU A 1 202 ? -2.993 1.771 27.698 1.00 87.50 202 GLU A C 1
ATOM 1577 O O . GLU A 1 202 ? -3.574 2.584 28.404 1.00 87.50 202 GLU A O 1
ATOM 1582 N N . SER A 1 203 ? -2.214 2.161 26.685 1.00 87.19 203 SER A N 1
ATOM 1583 C CA . SER A 1 203 ? -1.933 3.569 26.374 1.00 87.19 203 SER A CA 1
ATOM 1584 C C . SER A 1 203 ? -3.209 4.352 26.057 1.00 87.19 203 SER A C 1
ATOM 1586 O O . SER A 1 203 ? -3.383 5.479 26.512 1.00 87.19 203 SER A O 1
ATOM 1588 N N . PHE A 1 204 ? -4.135 3.785 25.274 1.00 87.56 204 PHE A N 1
ATOM 1589 C CA . PHE A 1 204 ? -5.417 4.438 24.992 1.00 87.56 204 PHE A CA 1
ATOM 1590 C C . PHE A 1 204 ? -6.332 4.490 26.218 1.00 87.56 204 PHE A C 1
ATOM 1592 O O . PHE A 1 204 ? -7.057 5.474 26.386 1.00 87.56 204 PHE A O 1
ATOM 1599 N N . GLU A 1 205 ? -6.321 3.452 27.053 1.00 89.38 205 GLU A N 1
ATOM 1600 C CA . GLU A 1 205 ? -7.041 3.436 28.325 1.00 89.38 205 GLU A CA 1
ATOM 1601 C C . GLU A 1 205 ? -6.496 4.520 29.263 1.00 89.38 205 GLU A C 1
ATOM 1603 O O . GLU A 1 205 ? -7.285 5.343 29.727 1.00 89.38 205 GLU A O 1
ATOM 1608 N N . GLU A 1 206 ? -5.176 4.626 29.413 1.00 93.12 206 GLU A N 1
ATOM 1609 C CA . GLU A 1 206 ? -4.501 5.665 30.194 1.00 93.12 206 GLU A CA 1
ATOM 1610 C C . GLU A 1 206 ? -4.810 7.067 29.651 1.00 93.12 206 GLU A C 1
ATOM 1612 O O . GLU A 1 206 ? -5.268 7.933 30.397 1.00 93.12 206 GLU A O 1
ATOM 1617 N N . ILE A 1 207 ? -4.683 7.295 28.336 1.00 90.75 207 ILE A N 1
ATOM 1618 C CA . ILE A 1 207 ? -5.059 8.571 27.702 1.00 90.75 207 ILE A CA 1
ATOM 1619 C C . ILE A 1 207 ? -6.510 8.936 28.039 1.00 90.75 207 ILE A C 1
ATOM 1621 O O . ILE A 1 207 ? -6.812 10.093 28.349 1.00 90.75 207 ILE A O 1
ATOM 1625 N N . ARG A 1 208 ? -7.430 7.967 27.987 1.00 89.25 208 ARG A N 1
ATOM 1626 C CA . ARG A 1 208 ? -8.848 8.194 28.279 1.00 89.25 208 ARG A CA 1
ATOM 1627 C C . ARG A 1 208 ? -9.079 8.503 29.760 1.00 89.25 208 ARG A C 1
ATOM 1629 O O . ARG A 1 208 ? -9.863 9.402 30.066 1.00 89.25 208 ARG A O 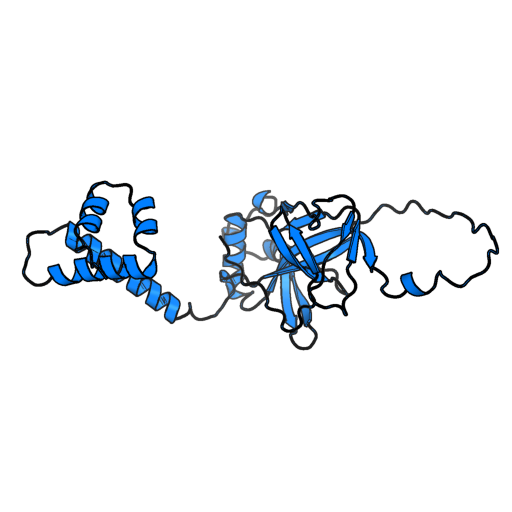1
ATOM 1636 N N . GLU A 1 209 ? -8.407 7.804 30.667 1.00 90.38 209 GLU A N 1
ATOM 1637 C CA . GLU A 1 209 ? -8.467 8.066 32.109 1.00 90.38 209 GLU A CA 1
ATOM 1638 C C . GLU A 1 209 ? -7.957 9.467 32.449 1.00 90.38 209 GLU A C 1
ATOM 1640 O O . GLU A 1 209 ? -8.663 10.236 33.109 1.00 90.38 209 GLU A O 1
ATOM 1645 N N . GLN A 1 210 ? -6.796 9.849 31.913 1.00 90.81 210 GLN A N 1
ATOM 1646 C CA . GLN A 1 210 ? -6.220 11.181 32.102 1.00 90.81 210 GLN A CA 1
ATOM 1647 C C . GLN A 1 210 ? -7.129 12.267 31.516 1.00 90.81 210 GLN A C 1
ATOM 1649 O O . GLN A 1 210 ? -7.332 13.322 32.123 1.00 90.81 210 GLN A O 1
ATOM 1654 N N . PHE A 1 211 ? -7.763 12.007 30.370 1.00 86.38 211 PHE A N 1
ATOM 1655 C CA . PHE A 1 211 ? -8.740 12.928 29.789 1.00 86.38 211 PHE A CA 1
ATOM 1656 C C . PHE A 1 211 ? -9.958 13.135 30.703 1.00 86.38 211 PHE A C 1
ATOM 1658 O O . PHE A 1 211 ? -10.406 14.267 30.904 1.00 86.38 211 PHE A O 1
ATOM 1665 N N . HIS A 1 212 ? -10.489 12.067 31.304 1.00 85.25 212 HIS A N 1
ATOM 1666 C CA . HIS A 1 212 ? -11.594 12.174 32.258 1.00 85.25 212 HIS A CA 1
ATOM 1667 C C . HIS A 1 212 ? -11.186 12.879 33.554 1.00 85.25 212 HIS A C 1
ATOM 1669 O O . HIS A 1 212 ? -11.951 13.709 34.050 1.00 85.25 212 HIS A O 1
ATOM 1675 N N . ALA A 1 213 ? -9.986 12.611 34.075 1.00 86.25 213 ALA A N 1
ATOM 1676 C CA . ALA A 1 213 ? -9.431 13.327 35.221 1.00 86.25 213 ALA A CA 1
ATOM 1677 C C . ALA A 1 213 ? -9.345 14.837 34.946 1.00 86.25 213 ALA A C 1
ATOM 1679 O O . ALA A 1 213 ? -9.764 15.650 35.778 1.00 86.25 213 ALA A O 1
ATOM 1680 N N . LEU A 1 214 ? -8.902 15.211 33.742 1.00 84.31 214 LEU A N 1
ATOM 1681 C CA . LEU A 1 214 ? -8.866 16.598 33.294 1.00 84.31 214 LEU A CA 1
ATOM 1682 C C . LEU A 1 214 ? -10.275 17.208 33.221 1.00 84.31 214 LEU A C 1
ATOM 1684 O O . LEU A 1 214 ? -10.510 18.263 33.810 1.00 84.31 214 LEU A O 1
ATOM 1688 N N . LEU A 1 215 ? -11.237 16.543 32.573 1.00 82.12 215 LEU A N 1
ATOM 1689 C CA . LEU A 1 215 ? -12.619 17.036 32.465 1.00 82.12 215 LEU A CA 1
ATOM 1690 C C . LEU A 1 215 ? -13.301 17.212 33.829 1.00 82.12 215 LEU A C 1
ATOM 1692 O O . LEU A 1 215 ? -14.005 18.201 34.048 1.00 82.12 215 LEU A O 1
ATOM 1696 N N . ASN A 1 216 ? -13.091 16.272 34.750 1.00 83.00 216 ASN A N 1
ATOM 1697 C CA . ASN A 1 216 ? -13.667 16.329 36.092 1.00 83.00 216 ASN A CA 1
ATOM 1698 C C . ASN A 1 216 ? -13.074 17.477 36.918 1.00 83.00 216 ASN A C 1
ATOM 1700 O O . ASN A 1 216 ? -13.811 18.125 37.662 1.00 83.00 216 ASN A O 1
ATOM 1704 N N . SER A 1 217 ? -11.783 17.781 36.732 1.00 82.38 217 SER A N 1
ATOM 1705 C CA . SER A 1 217 ? -11.131 18.918 37.395 1.00 82.38 217 SER A CA 1
ATOM 1706 C C . SER A 1 217 ? -11.724 20.271 36.987 1.00 82.38 217 SER A C 1
ATOM 1708 O O . SER A 1 217 ? -11.796 21.184 37.804 1.00 82.38 217 SER A O 1
ATOM 1710 N N . VAL A 1 218 ? -12.214 20.389 35.747 1.00 78.94 218 VAL A N 1
ATOM 1711 C CA . VAL A 1 218 ? -12.825 21.625 35.233 1.00 78.94 218 VAL A CA 1
ATOM 1712 C C . VAL A 1 218 ? -14.250 21.816 35.759 1.00 78.94 218 VAL A C 1
ATOM 1714 O O . VAL A 1 218 ? -14.666 22.941 36.024 1.00 78.94 218 VAL A O 1
ATOM 1717 N N . ARG A 1 219 ? -15.023 20.735 35.921 1.00 79.44 219 ARG A N 1
ATOM 1718 C CA . ARG A 1 219 ? -16.453 20.825 36.271 1.00 79.44 219 ARG A CA 1
ATOM 1719 C C . ARG A 1 219 ? -16.730 21.138 37.741 1.00 79.44 219 ARG A C 1
ATOM 1721 O O . ARG A 1 219 ? -17.795 21.670 38.037 1.00 79.44 219 ARG A O 1
ATOM 1728 N N . PHE A 1 220 ? -15.809 20.823 38.653 1.00 75.50 220 PHE A N 1
ATOM 1729 C CA . PHE A 1 220 ? -16.039 20.960 40.097 1.00 75.50 220 PHE A CA 1
ATOM 1730 C C . PHE A 1 220 ? -14.860 21.630 40.820 1.00 75.50 220 PHE A C 1
ATOM 1732 O O . PHE A 1 220 ? -14.200 20.993 41.642 1.00 75.50 220 PHE A O 1
ATOM 1739 N N . PRO A 1 221 ? -14.606 22.927 40.573 1.00 66.75 221 PRO A N 1
ATOM 1740 C CA . PRO A 1 221 ? -13.444 23.627 41.126 1.00 66.75 221 PRO A CA 1
ATOM 1741 C C . PRO A 1 221 ? -13.454 23.794 42.661 1.00 66.75 221 PRO A C 1
ATOM 1743 O O . PRO A 1 221 ? -12.445 24.205 43.222 1.00 66.75 221 PRO A O 1
ATOM 1746 N N . GLY A 1 222 ? -14.558 23.474 43.355 1.00 68.38 222 GLY A N 1
ATOM 1747 C CA . GLY A 1 222 ? -14.729 23.727 44.796 1.00 68.38 222 GLY A CA 1
ATOM 1748 C C . GLY A 1 222 ? -14.670 22.514 45.734 1.00 68.38 222 GLY A C 1
ATOM 1749 O O . GLY A 1 222 ? -14.626 22.696 46.949 1.00 68.38 222 GLY A O 1
ATOM 1750 N N . ASN A 1 223 ? -14.653 21.275 45.228 1.00 59.91 223 ASN A N 1
ATOM 1751 C CA . ASN A 1 223 ? -14.600 20.089 46.096 1.00 59.91 223 ASN A CA 1
ATOM 1752 C C . ASN A 1 223 ? -13.143 19.688 46.373 1.00 59.91 223 ASN A C 1
ATOM 1754 O O . ASN A 1 223 ? -12.592 18.769 45.770 1.00 59.91 223 ASN A O 1
ATOM 1758 N N . HIS A 1 224 ? -12.523 20.378 47.332 1.00 58.00 224 HIS A N 1
ATOM 1759 C CA . HIS A 1 224 ? -11.119 20.213 47.737 1.00 58.00 224 HIS A CA 1
ATOM 1760 C C . HIS A 1 224 ? -10.760 18.856 48.377 1.00 58.00 224 HIS A C 1
ATOM 1762 O O . HIS A 1 224 ? -9.632 18.674 48.826 1.00 58.00 224 HIS A O 1
ATOM 1768 N N . SER A 1 225 ? -11.672 17.883 48.434 1.00 54.66 225 SER A N 1
ATOM 1769 C CA . SER A 1 225 ? -11.478 16.725 49.311 1.00 54.66 225 SER A CA 1
ATOM 1770 C C . SER A 1 225 ? -10.581 15.607 48.762 1.00 54.66 225 SER A C 1
ATOM 1772 O O . SER A 1 225 ? -10.254 14.726 49.543 1.00 54.66 225 SER A O 1
ATOM 1774 N N . THR A 1 226 ? -10.176 15.585 47.485 1.00 55.97 226 THR A N 1
ATOM 1775 C CA . THR A 1 226 ? -9.182 14.608 46.940 1.00 55.97 226 THR A CA 1
ATOM 1776 C C . THR A 1 226 ? -8.935 14.765 45.431 1.00 55.97 226 THR A C 1
ATOM 1778 O O . THR A 1 226 ? -7.894 14.342 44.936 1.00 55.97 226 THR A O 1
ATOM 1781 N N . ALA A 1 227 ? -9.838 15.422 44.693 1.00 53.19 227 ALA A N 1
ATOM 1782 C CA . ALA A 1 227 ? -9.799 15.511 43.226 1.00 53.19 227 ALA A CA 1
ATOM 1783 C C . ALA A 1 227 ? -8.778 16.516 42.641 1.00 53.19 227 ALA A C 1
ATOM 1785 O O . ALA A 1 227 ? -8.559 16.547 41.434 1.00 53.19 227 ALA A O 1
ATOM 1786 N N . GLY A 1 228 ? -8.136 17.349 43.468 1.00 55.91 228 GLY A N 1
ATOM 1787 C CA . GLY A 1 228 ? -7.205 18.381 42.987 1.00 55.91 228 GLY A CA 1
ATOM 1788 C C . GLY A 1 228 ? -5.884 17.839 42.421 1.00 55.91 228 GLY A C 1
ATOM 1789 O O . GLY A 1 228 ? -5.297 18.471 41.546 1.00 55.91 228 GLY A O 1
ATOM 1790 N N . LYS A 1 229 ? -5.424 16.664 42.878 1.00 62.66 229 LYS A N 1
ATOM 1791 C CA . LYS A 1 229 ? -4.164 16.057 42.405 1.00 62.66 229 LYS A CA 1
ATOM 1792 C C . LYS A 1 229 ? -4.280 15.495 40.985 1.00 62.66 229 LYS A C 1
ATOM 1794 O O . LYS A 1 229 ? -3.386 15.711 40.173 1.00 62.66 229 LYS A O 1
ATOM 1799 N N . SER A 1 230 ? -5.427 14.905 40.646 1.00 77.38 230 SER A N 1
ATOM 1800 C CA . SER A 1 230 ? -5.614 14.217 39.363 1.00 77.38 230 SER A CA 1
ATOM 1801 C C . SER A 1 230 ? -5.631 15.164 38.156 1.00 77.38 230 SER A C 1
ATOM 1803 O O . SER A 1 230 ? -5.224 14.785 37.065 1.00 77.38 230 SER A O 1
ATOM 1805 N N . GLY A 1 231 ? -6.076 16.415 38.326 1.00 81.25 231 GLY A N 1
ATOM 1806 C CA . GLY A 1 231 ? -6.117 17.389 37.227 1.00 81.25 231 GLY A CA 1
ATOM 1807 C C . GLY A 1 231 ? -4.739 17.922 36.820 1.00 81.25 231 GLY A C 1
ATOM 1808 O O . GLY A 1 231 ? -4.483 18.132 35.635 1.00 81.25 231 GLY A O 1
ATOM 1809 N N . ALA A 1 232 ? -3.843 18.148 37.784 1.00 83.88 232 ALA A N 1
ATOM 1810 C CA . ALA A 1 232 ? -2.479 18.603 37.507 1.00 83.88 232 ALA A CA 1
ATOM 1811 C C . ALA A 1 232 ? -1.626 17.483 36.889 1.00 83.88 232 ALA A C 1
ATOM 1813 O O . ALA A 1 232 ? -0.888 17.732 35.935 1.00 83.88 232 ALA A O 1
ATOM 1814 N N . GLU A 1 233 ? -1.784 16.254 37.385 1.00 88.88 233 GLU A N 1
ATOM 1815 C CA . GLU A 1 233 ? -1.136 15.054 36.843 1.00 88.88 233 GLU A CA 1
ATOM 1816 C C . GLU A 1 233 ? -1.565 14.790 35.396 1.00 88.88 233 GLU A C 1
ATOM 1818 O O . GLU A 1 233 ? -0.705 14.629 34.534 1.00 88.88 233 GLU A O 1
ATOM 1823 N N . ALA A 1 234 ? -2.863 14.891 35.090 1.00 87.50 234 ALA A N 1
ATOM 1824 C CA . ALA A 1 234 ? -3.358 14.753 33.723 1.00 87.50 234 ALA A CA 1
ATOM 1825 C C . ALA A 1 234 ? -2.774 15.804 32.766 1.00 87.50 234 ALA A C 1
ATOM 1827 O O . ALA A 1 234 ? -2.360 15.475 31.656 1.00 87.50 234 ALA A O 1
ATOM 1828 N N . LYS A 1 235 ? -2.688 17.077 33.181 1.00 84.81 235 LYS A N 1
ATOM 1829 C CA . LYS A 1 235 ? -2.064 18.131 32.354 1.00 84.81 235 LYS A CA 1
ATOM 1830 C C . LYS A 1 235 ? -0.602 17.820 32.052 1.00 84.81 235 LYS A C 1
ATOM 1832 O O . LYS A 1 235 ? -0.172 18.006 30.915 1.00 84.81 235 LYS A O 1
ATOM 1837 N N . LYS A 1 236 ? 0.141 17.345 33.057 1.00 88.88 236 LYS A N 1
ATOM 1838 C CA . LYS A 1 236 ? 1.530 16.918 32.887 1.00 88.88 236 LYS A CA 1
ATOM 1839 C C . LYS A 1 236 ? 1.623 15.732 31.925 1.00 88.88 236 LYS A C 1
ATOM 1841 O O . LYS A 1 236 ? 2.386 15.807 30.974 1.00 88.88 236 LYS A O 1
ATOM 1846 N N . PHE A 1 237 ? 0.782 14.713 32.096 1.00 91.44 237 PHE A N 1
ATOM 1847 C CA . PHE A 1 237 ? 0.719 13.562 31.195 1.00 91.44 237 PHE A CA 1
ATOM 1848 C C . PHE A 1 237 ? 0.537 13.984 29.729 1.00 91.44 237 PHE A C 1
ATOM 1850 O O . PHE A 1 237 ? 1.342 13.625 28.876 1.00 91.44 237 PHE A O 1
ATOM 1857 N N . PHE A 1 238 ? -0.470 14.811 29.420 1.00 88.44 238 PHE A N 1
ATOM 1858 C CA . PHE A 1 238 ? -0.694 15.260 28.040 1.00 88.44 238 PHE A CA 1
ATOM 1859 C C . PHE A 1 238 ? 0.455 16.128 27.509 1.00 88.44 238 PHE A C 1
ATOM 1861 O O . PHE A 1 238 ? 0.800 16.034 26.331 1.00 88.44 238 PHE A O 1
ATOM 1868 N N . SER A 1 239 ? 1.046 16.967 28.363 1.00 87.00 239 SER A N 1
ATOM 1869 C CA . SER A 1 239 ? 2.237 17.750 28.025 1.00 87.00 239 SER A CA 1
ATOM 1870 C C . SER A 1 239 ? 3.408 16.850 27.628 1.00 87.00 239 SER A C 1
ATOM 1872 O O . SER A 1 239 ? 4.049 17.114 26.614 1.00 87.00 239 SER A O 1
ATOM 1874 N N . ASP A 1 240 ? 3.656 15.789 28.393 1.00 89.56 240 ASP A N 1
ATOM 1875 C CA . ASP A 1 240 ? 4.774 14.871 28.176 1.00 89.56 240 ASP A CA 1
ATOM 1876 C C . ASP A 1 240 ? 4.546 13.997 26.927 1.00 89.56 240 ASP A C 1
ATOM 1878 O O . ASP A 1 240 ? 5.465 13.802 26.136 1.00 89.56 240 ASP A O 1
ATOM 1882 N N . VAL A 1 241 ? 3.311 13.526 26.702 1.00 87.56 241 VAL A N 1
ATOM 1883 C CA . VAL A 1 241 ? 2.971 12.633 25.577 1.00 87.56 241 VAL A CA 1
ATOM 1884 C C . VAL A 1 241 ? 2.870 13.373 24.239 1.00 87.56 241 VAL A C 1
ATOM 1886 O O . VAL A 1 241 ? 3.319 12.858 23.216 1.00 87.56 241 VAL A O 1
ATOM 1889 N N . PHE A 1 242 ? 2.264 14.564 24.211 1.00 84.88 242 PHE A N 1
ATOM 1890 C CA . PHE A 1 242 ? 1.942 15.265 22.958 1.00 84.88 242 PHE A CA 1
ATOM 1891 C C . PHE A 1 242 ? 2.759 16.542 22.733 1.00 84.88 242 PHE A C 1
ATOM 1893 O O . PHE A 1 242 ? 2.764 17.073 21.623 1.00 84.88 242 PHE A O 1
ATOM 1900 N N . GLY A 1 243 ? 3.435 17.052 23.766 1.00 85.69 243 GLY A N 1
ATOM 1901 C CA . GLY A 1 243 ? 4.072 18.365 23.761 1.00 85.69 243 GLY A CA 1
ATOM 1902 C C . GLY A 1 243 ? 3.075 19.506 24.007 1.00 85.69 243 GLY A C 1
ATOM 1903 O O . GLY A 1 243 ? 2.006 19.585 23.395 1.00 85.69 243 GLY A O 1
ATOM 1904 N N . VAL A 1 244 ? 3.448 20.453 24.876 1.00 72.88 244 VAL A N 1
ATOM 1905 C CA . VAL A 1 244 ? 2.613 21.618 25.254 1.00 72.88 244 VAL A CA 1
ATOM 1906 C C . VAL A 1 244 ? 2.182 22.452 24.043 1.00 72.88 244 VAL A C 1
ATOM 1908 O O . VAL A 1 244 ? 1.038 22.907 23.971 1.00 72.88 244 VAL A O 1
ATOM 1911 N N . GLU A 1 245 ? 3.082 22.640 23.077 1.00 72.56 245 GLU A N 1
ATOM 1912 C CA . GLU A 1 245 ? 2.808 23.449 21.885 1.00 72.56 245 GLU A CA 1
ATOM 1913 C C . GLU A 1 245 ? 1.767 22.801 20.965 1.00 72.56 245 GLU A C 1
ATOM 1915 O O . GLU A 1 245 ? 0.960 23.498 20.347 1.00 72.56 245 GLU A O 1
ATOM 1920 N N . TYR A 1 246 ? 1.710 21.467 20.928 1.00 66.25 246 TYR A N 1
ATOM 1921 C CA . TYR A 1 246 ? 0.743 20.751 20.102 1.00 66.25 246 TYR A CA 1
ATOM 1922 C C . TYR A 1 246 ? -0.674 20.908 20.662 1.00 66.25 246 TYR A C 1
ATOM 1924 O O . TYR A 1 246 ? -1.608 21.216 19.921 1.00 66.25 246 TYR A O 1
ATOM 1932 N N . LEU A 1 247 ? -0.835 20.813 21.985 1.00 65.75 247 LEU A N 1
ATOM 1933 C CA . LEU A 1 247 ? -2.136 20.929 22.652 1.00 65.75 247 LEU A CA 1
ATOM 1934 C C . LEU A 1 247 ? -2.788 22.305 22.463 1.00 65.75 247 LEU A C 1
ATOM 1936 O O . LEU A 1 247 ? -4.000 22.377 22.266 1.00 65.75 247 LEU A O 1
ATOM 1940 N N . ARG A 1 248 ? -2.009 23.396 22.441 1.00 68.00 248 ARG A N 1
ATOM 1941 C CA . ARG A 1 248 ? -2.548 24.752 22.210 1.00 68.00 248 ARG A CA 1
ATOM 1942 C C . ARG A 1 248 ? -3.295 24.883 20.881 1.00 68.00 248 ARG A C 1
ATOM 1944 O O . ARG A 1 248 ? -4.250 25.647 20.798 1.00 68.00 248 ARG A O 1
ATOM 1951 N N . SER A 1 249 ? -2.882 24.139 19.856 1.00 62.50 249 SER A N 1
ATOM 1952 C CA . SER A 1 249 ? -3.463 24.240 18.511 1.00 62.50 249 SER A CA 1
ATOM 1953 C C . SER A 1 249 ? -4.819 23.532 18.358 1.00 62.50 249 SER A C 1
ATOM 1955 O O . SER A 1 249 ? -5.647 23.956 17.550 1.00 62.50 249 SER A O 1
ATOM 1957 N N . TYR A 1 250 ? -5.083 22.492 19.157 1.00 58.53 250 TYR A N 1
ATOM 1958 C CA . TYR A 1 250 ? -6.318 21.694 19.077 1.00 58.53 250 TYR A CA 1
ATOM 1959 C C . TYR A 1 250 ? -7.417 22.179 20.013 1.00 58.53 250 TYR A C 1
ATOM 1961 O O . TYR A 1 250 ? -8.596 21.861 19.841 1.00 58.53 250 TYR A O 1
ATOM 1969 N N . VAL A 1 251 ? -7.042 22.970 21.006 1.00 61.19 251 VAL A N 1
ATOM 1970 C CA . VAL A 1 251 ? -7.934 23.351 22.078 1.00 61.19 251 VAL A CA 1
ATOM 1971 C C . VAL A 1 251 ? -8.488 24.751 21.811 1.00 61.19 251 VAL A C 1
ATOM 1973 O O . VAL A 1 251 ? -8.014 25.757 22.324 1.00 61.19 251 VAL A O 1
ATOM 1976 N N . ARG A 1 252 ? -9.501 24.806 20.937 1.00 50.25 252 ARG A N 1
ATOM 1977 C CA . ARG A 1 252 ? -10.176 26.050 20.522 1.00 50.25 252 ARG A CA 1
ATOM 1978 C C . ARG A 1 252 ? -11.006 26.765 21.597 1.00 50.25 252 ARG A C 1
ATOM 1980 O O . ARG A 1 252 ? -11.192 27.971 21.444 1.00 50.25 252 ARG A O 1
ATOM 1987 N N . PRO A 1 253 ? -11.544 26.118 22.645 1.00 61.88 253 PRO A N 1
ATOM 1988 C CA . PRO A 1 253 ? -12.244 26.875 23.671 1.00 61.88 253 PRO A CA 1
ATOM 1989 C C . PRO A 1 253 ? -11.256 27.623 24.592 1.00 61.88 253 PRO A C 1
ATOM 1991 O O . PRO A 1 253 ? -10.364 26.979 25.151 1.00 61.88 253 PRO A O 1
ATOM 1994 N N . PRO A 1 254 ? -11.437 28.940 24.826 1.00 60.56 254 PRO A N 1
ATOM 1995 C CA . PRO A 1 254 ? -10.532 29.762 25.645 1.00 60.56 254 PRO A CA 1
ATOM 1996 C C . PRO A 1 254 ? -10.276 29.210 27.058 1.00 60.56 254 PRO A C 1
ATOM 1998 O O . PRO A 1 254 ? -9.175 29.335 27.588 1.00 60.56 254 PRO A O 1
ATOM 2001 N N . TRP A 1 255 ? -11.270 28.533 27.640 1.00 62.00 255 TRP A N 1
ATOM 2002 C CA . TRP A 1 255 ? -11.239 28.029 29.018 1.00 62.00 255 TRP A CA 1
ATOM 2003 C C . TRP A 1 255 ? -10.237 26.890 29.259 1.00 62.00 255 TRP A C 1
ATOM 2005 O O . TRP A 1 255 ? -9.759 26.701 30.377 1.00 62.00 255 TRP A O 1
ATOM 2015 N N . LEU A 1 256 ? -9.877 26.123 28.229 1.00 60.69 256 LEU A N 1
ATOM 2016 C CA . LEU A 1 256 ? -8.841 25.099 28.371 1.00 60.69 256 LEU A CA 1
ATOM 2017 C C . LEU A 1 256 ? -7.427 25.689 28.264 1.00 60.69 256 LEU A C 1
ATOM 2019 O O . LEU A 1 256 ? -6.502 25.144 28.866 1.00 60.69 256 LEU A O 1
ATOM 2023 N N . LEU A 1 257 ? -7.252 26.793 27.528 1.00 62.00 257 LEU A N 1
ATOM 2024 C CA . LEU A 1 257 ? -5.967 27.488 27.460 1.00 62.00 257 LEU A CA 1
ATOM 2025 C C . LEU A 1 257 ? -5.606 28.062 28.836 1.00 62.00 257 LEU A C 1
ATOM 2027 O O . LEU A 1 257 ? -4.492 27.844 29.303 1.00 62.00 257 LEU A O 1
ATOM 2031 N N . GLU A 1 258 ? -6.579 28.679 29.518 1.00 65.88 258 GLU A N 1
ATOM 2032 C CA . GLU A 1 258 ? -6.433 29.160 30.901 1.00 65.88 258 GLU A CA 1
ATOM 2033 C C . GLU A 1 258 ? -6.023 28.031 31.856 1.00 65.88 258 GLU A C 1
ATOM 2035 O O . GLU A 1 258 ? -5.125 28.195 32.683 1.00 65.88 258 GLU A O 1
ATOM 2040 N N . CYS A 1 259 ? -6.602 26.838 31.685 1.00 61.31 259 CYS A N 1
ATOM 2041 C CA . CYS A 1 259 ? -6.225 25.666 32.467 1.00 61.31 259 CYS A CA 1
ATOM 2042 C C . CYS A 1 259 ? -4.768 25.229 32.234 1.00 61.31 259 CYS A C 1
ATOM 2044 O O . CYS A 1 259 ? -4.132 24.750 33.175 1.00 61.31 259 CYS A O 1
ATOM 2046 N N . LEU A 1 260 ? -4.235 25.357 31.018 1.00 59.41 260 LEU A N 1
ATOM 2047 C CA . LEU A 1 260 ? -2.863 24.951 30.684 1.00 59.41 260 LEU A CA 1
ATOM 2048 C C . LEU A 1 260 ? -1.821 26.013 31.072 1.00 59.41 260 LEU A C 1
ATOM 2050 O O . LEU A 1 260 ? -0.689 25.662 31.398 1.00 59.41 260 LEU A O 1
ATOM 2054 N N . THR A 1 261 ? -2.188 27.296 31.096 1.00 64.06 261 THR A N 1
ATOM 2055 C CA . THR A 1 261 ? -1.275 28.402 31.439 1.00 64.06 261 THR A CA 1
ATOM 2056 C C . THR A 1 261 ? -0.988 28.558 32.933 1.00 64.06 261 THR A C 1
ATOM 2058 O O . THR A 1 261 ? -0.045 29.257 33.288 1.00 64.06 261 THR A O 1
ATOM 2061 N N . CYS A 1 262 ? -1.747 27.903 33.817 1.00 60.59 262 CYS A N 1
ATOM 2062 C CA . CYS A 1 262 ? -1.503 27.938 35.267 1.00 60.59 262 CYS A CA 1
ATOM 2063 C C . CYS A 1 262 ? -0.398 26.980 35.749 1.00 60.59 262 CYS A C 1
ATOM 2065 O O . CYS A 1 262 ? -0.206 26.835 36.956 1.00 60.59 262 CYS A O 1
ATOM 2067 N N . LEU A 1 263 ? 0.312 26.296 34.846 1.00 55.81 263 LEU A N 1
ATOM 2068 C CA . LEU A 1 263 ? 1.468 25.491 35.230 1.00 55.81 263 LEU A CA 1
ATOM 2069 C C . LEU A 1 263 ? 2.630 26.421 35.626 1.00 55.81 263 LEU A C 1
ATOM 2071 O O . LEU A 1 263 ? 2.979 27.310 34.846 1.00 55.81 263 LEU A O 1
ATOM 2075 N N . PRO A 1 264 ? 3.236 26.249 36.817 1.00 52.06 264 PRO A N 1
ATOM 2076 C CA . PRO A 1 264 ? 4.406 27.026 37.195 1.00 52.06 264 PRO A CA 1
ATOM 2077 C C . PRO A 1 264 ? 5.519 26.779 36.175 1.00 52.06 264 PRO A C 1
ATOM 2079 O O . PRO A 1 264 ? 5.827 25.633 35.843 1.00 52.06 264 PRO A O 1
ATOM 2082 N N . ARG A 1 265 ? 6.104 27.864 35.658 1.00 48.00 265 ARG A N 1
ATOM 2083 C CA . ARG A 1 265 ? 7.300 27.808 34.813 1.00 48.00 265 ARG A CA 1
ATOM 2084 C C . ARG A 1 265 ? 8.406 27.155 35.640 1.00 48.00 265 ARG A C 1
ATOM 2086 O O . ARG A 1 265 ? 8.880 27.749 36.603 1.00 48.00 265 ARG A O 1
ATOM 2093 N N . ILE A 1 266 ? 8.768 25.922 35.299 1.00 44.81 266 ILE A N 1
ATOM 2094 C CA . ILE A 1 266 ? 9.949 25.269 35.859 1.00 44.81 266 ILE A CA 1
ATOM 2095 C C . ILE A 1 266 ? 11.136 25.882 35.113 1.00 44.81 266 ILE A C 1
ATOM 2097 O O . ILE A 1 266 ? 11.376 25.555 33.952 1.00 44.81 266 ILE A O 1
ATOM 2101 N N . GLU A 1 267 ? 11.796 26.858 35.734 1.00 45.41 267 GLU A N 1
ATOM 2102 C CA . GLU A 1 267 ? 13.087 27.360 35.261 1.00 45.41 267 GLU A CA 1
ATOM 2103 C C . GLU A 1 267 ? 14.131 26.269 35.541 1.00 45.41 267 GLU A C 1
ATOM 2105 O O . GLU A 1 267 ? 14.325 25.878 36.693 1.00 45.41 267 GLU A O 1
ATOM 2110 N N . HIS A 1 268 ? 14.702 25.714 34.469 1.00 42.72 268 HIS A N 1
ATOM 2111 C CA . HIS A 1 268 ? 15.802 24.748 34.509 1.00 42.72 268 HIS A CA 1
ATOM 2112 C C . HIS A 1 268 ? 17.151 25.455 34.599 1.00 42.72 268 HIS A C 1
ATOM 2114 O O . HIS A 1 268 ? 17.314 26.485 33.904 1.00 42.72 268 HIS A O 1
#